Protein AF-A0A9D6J7F4-F1 (afdb_monomer_lite)

Secondary structure (DSSP, 8-state):
--------SSSPPPHHHHHHHHHHS---TTEEEEEEEEHHHHHHTS-TTTGGG---TTTTEEEEEEEEEEETTEEEEEEEEEESS---HHHHHHHHHHHHHHHHHHHHTT-EEEEEEEE-SSEEEEEEEEETHHHHHHHHHHHHHHHHHHHHHHHHHHHHHHHHHT--S-GGGSGGGSTTSS-EEE-TTT--EEESSS-PPPB------HHHHHHHHHHHHHHHHHHHGGG--TTS-HHHHHHHHHHHTTPPPPTT-PPEEE-STTT-EEETT-----S---

Foldseek 3Di:
DDDDDDDDPPDGDDPVVVVVVCVLVPDDPFWDDKDKDAQVVVLVPDPPVCSVVDDDPVPFFRMKIWTWGQDPNWIKIKIKTFGPFFDDPVNVVVVVVVVVVVQVVVVVLVWHKDWDWDDDGGMIIIMIITPCVVVSVVVCCVVCVVVVVVCVLVVQLVQLQVCQQAPADDQVCQLVSRPVGGAWDADLQQRFIDGPVHPDDTHHHDHPDLLRLQVSLQVSQLNVCVVCVVVDDPPDDVLNVSVVCCVVRVRDDRPVPWDWDDPDPRRRIATPVRHDDPPDDD

pLDDT: mean 79.93, std 11.81, range [27.23, 95.19]

Sequence (282 aa):
MGNRVFFGSQAPPKLEEVKRMENTFPWESNLVMGLLFDWKAMSSSIPSIFLPLISNPFGLFEKIHAKYRKKDGELVETTTLLSRQPIDQGFMKTLAEDLFVYKILLLRFGIDLELRIEASKECLRISTTYKGLSNVLHQIRKYLWIPLAFLKSKVHEKWCSLRRILFNGSFSELSKICPEGDGVIMDPVSGSLICSIHKDRGVFPFIASSIDRCFYSRKRIEGIMKILLPYKDEKKSENELIQRVVLDYNISPCPTGGILESEAPGGRVTCTFHDKHTSQQK

Radius of gyration: 27.03 Å; chains: 1; bounding box: 55×38×81 Å

Structure (mmCIF, N/CA/C/O backbone):
data_AF-A0A9D6J7F4-F1
#
_entry.id   AF-A0A9D6J7F4-F1
#
loop_
_atom_site.group_PDB
_atom_site.id
_atom_site.type_symbol
_atom_site.label_atom_id
_atom_site.label_alt_id
_atom_site.label_comp_id
_atom_site.label_asym_id
_atom_site.label_entity_id
_atom_site.label_seq_id
_atom_site.pdbx_PDB_ins_code
_atom_site.Cartn_x
_atom_site.Cartn_y
_atom_site.Cartn_z
_atom_site.occupancy
_atom_site.B_iso_or_equiv
_atom_site.auth_seq_id
_atom_site.auth_comp_id
_atom_site.auth_asym_id
_atom_site.auth_atom_id
_atom_site.pdbx_PDB_model_num
ATOM 1 N N . MET A 1 1 ? -19.274 -21.806 -0.277 1.00 46.84 1 MET A N 1
ATOM 2 C CA . MET A 1 1 ? -17.955 -21.264 0.124 1.00 46.84 1 MET A CA 1
ATOM 3 C C . MET A 1 1 ? -17.798 -19.909 -0.548 1.00 46.84 1 MET A C 1
ATOM 5 O O . MET A 1 1 ? -18.105 -19.819 -1.727 1.00 46.84 1 MET A O 1
ATOM 9 N N . GLY A 1 2 ? -17.453 -18.850 0.189 1.00 52.16 2 GLY A N 1
ATOM 10 C CA . GLY A 1 2 ? -17.273 -17.515 -0.401 1.00 52.16 2 GLY A CA 1
ATOM 11 C C . GLY A 1 2 ? -15.979 -17.420 -1.213 1.00 52.16 2 GLY A C 1
ATOM 12 O O . GLY A 1 2 ? -15.011 -18.113 -0.902 1.00 52.16 2 GLY A O 1
ATOM 13 N N . ASN A 1 3 ? -15.953 -16.555 -2.226 1.00 56.88 3 ASN A N 1
ATOM 14 C CA . ASN A 1 3 ? -14.744 -16.285 -3.004 1.00 56.88 3 ASN A CA 1
ATOM 15 C C . ASN A 1 3 ? -13.752 -15.496 -2.139 1.00 56.88 3 ASN A C 1
ATOM 17 O O . ASN A 1 3 ? -14.091 -14.426 -1.634 1.00 56.88 3 ASN A O 1
ATOM 21 N N . ARG A 1 4 ? -12.533 -16.015 -1.960 1.00 61.88 4 ARG A N 1
ATOM 22 C CA . ARG A 1 4 ? -11.422 -15.284 -1.337 1.00 61.88 4 ARG A CA 1
ATOM 23 C C . ARG A 1 4 ? -10.408 -14.928 -2.405 1.00 61.88 4 ARG A C 1
ATOM 25 O O . ARG A 1 4 ? -10.130 -15.743 -3.279 1.00 61.88 4 ARG A O 1
ATOM 32 N N . VAL A 1 5 ? -9.844 -13.733 -2.306 1.00 64.31 5 VAL A N 1
ATOM 33 C CA . VAL A 1 5 ? -8.763 -13.303 -3.188 1.00 64.31 5 VAL A CA 1
ATOM 34 C C . VAL A 1 5 ? -7.588 -12.886 -2.321 1.00 64.31 5 VAL A C 1
ATOM 36 O O . VAL A 1 5 ? -7.732 -12.034 -1.447 1.00 64.31 5 VAL A O 1
ATOM 39 N N . PHE A 1 6 ? -6.443 -13.527 -2.538 1.00 64.38 6 PHE A N 1
ATOM 40 C CA . PHE A 1 6 ? -5.197 -13.220 -1.848 1.00 64.38 6 PHE A CA 1
ATOM 41 C C . PHE A 1 6 ? -4.291 -12.451 -2.806 1.00 64.38 6 PHE A C 1
ATOM 43 O O . PHE A 1 6 ? -4.056 -12.898 -3.927 1.00 64.38 6 PHE A O 1
ATOM 50 N N . PHE A 1 7 ? -3.778 -11.307 -2.363 1.00 55.91 7 PHE A N 1
ATOM 51 C CA . PHE A 1 7 ? -2.890 -10.463 -3.155 1.00 55.91 7 PHE A CA 1
ATOM 52 C C . PHE A 1 7 ? -1.561 -10.293 -2.420 1.00 55.91 7 PHE A C 1
ATOM 54 O O . PHE A 1 7 ? -1.547 -9.920 -1.249 1.00 55.91 7 PHE A O 1
ATOM 61 N N . GLY A 1 8 ? -0.456 -10.575 -3.111 1.00 54.09 8 GLY A N 1
ATOM 62 C CA . GLY A 1 8 ? 0.894 -10.245 -2.660 1.00 54.09 8 GLY A CA 1
ATOM 63 C C . GLY A 1 8 ? 1.397 -8.982 -3.359 1.00 54.09 8 GLY A C 1
ATOM 64 O O . GLY A 1 8 ? 0.956 -8.655 -4.459 1.00 54.09 8 GLY A O 1
ATOM 65 N N . SER A 1 9 ? 2.316 -8.259 -2.721 1.00 48.59 9 SER A N 1
ATOM 66 C CA . SER A 1 9 ? 2.862 -6.998 -3.246 1.00 48.59 9 SER A CA 1
ATOM 67 C C . SER A 1 9 ? 3.819 -7.175 -4.431 1.00 48.59 9 SER A C 1
ATOM 69 O O . SER A 1 9 ? 4.031 -6.220 -5.172 1.00 48.59 9 SER A O 1
ATOM 71 N N . GLN A 1 10 ? 4.397 -8.369 -4.614 1.00 52.66 10 GLN A N 1
ATOM 72 C CA . GLN A 1 10 ? 5.395 -8.651 -5.660 1.00 52.66 10 GLN A CA 1
ATOM 73 C C . GLN A 1 10 ? 5.068 -9.883 -6.516 1.00 52.66 10 GLN A C 1
ATOM 75 O O . GLN A 1 10 ? 5.399 -9.912 -7.697 1.00 52.66 10 GLN A O 1
ATOM 80 N N . ALA A 1 11 ? 4.409 -10.892 -5.944 1.00 62.75 11 ALA A N 1
ATOM 81 C CA . ALA A 1 11 ? 3.986 -12.109 -6.632 1.00 62.75 11 ALA A CA 1
ATOM 82 C C . ALA A 1 11 ? 2.701 -12.654 -5.984 1.00 62.75 11 ALA A C 1
ATOM 84 O O . ALA A 1 11 ? 2.407 -12.300 -4.835 1.00 62.75 11 ALA A O 1
ATOM 85 N N . PRO A 1 12 ? 1.937 -13.521 -6.675 1.00 71.81 12 PRO A N 1
ATOM 86 C CA . PRO A 1 12 ? 0.888 -14.297 -6.027 1.00 71.81 12 PRO A CA 1
ATOM 87 C C . PRO A 1 12 ? 1.468 -15.051 -4.816 1.00 71.81 12 PRO A C 1
ATOM 89 O O . PRO A 1 12 ? 2.547 -15.639 -4.939 1.00 71.81 12 PRO A O 1
ATOM 92 N N . PRO A 1 13 ? 0.796 -15.035 -3.652 1.00 74.06 13 PRO A N 1
ATOM 93 C CA . PRO A 1 13 ? 1.316 -15.677 -2.451 1.00 74.06 13 PRO A CA 1
ATOM 94 C C . PRO A 1 13 ? 1.451 -17.190 -2.653 1.00 74.06 13 PRO A C 1
ATOM 96 O O . PRO A 1 13 ? 0.578 -17.839 -3.236 1.00 74.06 13 PRO A O 1
ATOM 99 N N . LYS A 1 14 ? 2.546 -17.764 -2.152 1.00 82.19 14 LYS A N 1
ATOM 100 C CA . LYS A 1 14 ? 2.804 -19.209 -2.198 1.00 82.19 14 LYS A CA 1
ATOM 101 C C . LYS A 1 14 ? 1.775 -19.955 -1.348 1.00 82.19 14 LYS A C 1
ATOM 103 O O . LYS A 1 14 ? 1.251 -19.425 -0.372 1.00 82.19 14 LYS A O 1
ATOM 108 N N . LEU A 1 15 ? 1.538 -21.233 -1.654 1.00 80.31 15 LEU A N 1
ATOM 109 C CA . LEU A 1 15 ? 0.540 -22.054 -0.951 1.00 80.31 15 LEU A CA 1
ATOM 110 C C . LEU A 1 15 ? 0.749 -22.089 0.577 1.00 80.31 15 LEU A C 1
ATOM 112 O O . LEU A 1 15 ? -0.212 -22.074 1.340 1.00 80.31 15 LEU A O 1
ATOM 116 N N . GLU A 1 16 ? 1.999 -22.114 1.039 1.00 79.44 16 GLU A N 1
ATOM 117 C CA . GLU A 1 16 ? 2.321 -22.083 2.471 1.00 79.44 16 GLU A CA 1
ATOM 118 C C . GLU A 1 16 ? 1.987 -20.739 3.128 1.00 79.44 16 GLU A C 1
ATOM 120 O O . GLU A 1 16 ? 1.530 -20.704 4.270 1.00 79.44 16 GLU A O 1
ATOM 125 N N . GLU A 1 17 ? 2.174 -19.636 2.404 1.00 72.94 17 GLU A N 1
ATOM 126 C CA . GLU A 1 17 ? 1.811 -18.292 2.858 1.00 72.94 17 GLU A CA 1
ATOM 127 C C . GLU A 1 17 ? 0.294 -18.160 2.928 1.00 72.94 17 GLU A C 1
ATOM 129 O O . GLU A 1 17 ? -0.224 -17.664 3.925 1.00 72.94 17 GLU A O 1
ATOM 134 N N . VAL A 1 18 ? -0.421 -18.695 1.931 1.00 78.06 18 VAL A N 1
ATOM 135 C CA . VAL A 1 18 ? -1.885 -18.794 1.955 1.00 78.06 18 VAL A CA 1
ATOM 136 C C . VAL A 1 18 ? -2.341 -19.576 3.184 1.00 78.06 18 VAL A C 1
ATOM 138 O O . VAL A 1 18 ? -3.118 -19.040 3.962 1.00 78.06 18 VAL A O 1
ATOM 141 N N . LYS A 1 19 ? -1.787 -20.765 3.454 1.00 78.75 19 LYS A N 1
ATOM 142 C CA . LYS A 1 19 ? -2.126 -21.548 4.658 1.00 78.75 19 LYS A CA 1
ATOM 143 C C . LYS A 1 19 ? -1.851 -20.787 5.961 1.00 78.75 19 LYS A C 1
ATOM 145 O O . LYS A 1 19 ? -2.668 -20.814 6.878 1.00 78.75 19 LYS A O 1
ATOM 150 N N . ARG A 1 20 ? -0.721 -20.075 6.066 1.00 73.56 20 ARG A N 1
ATOM 151 C CA . ARG A 1 20 ? -0.418 -19.236 7.242 1.00 73.56 20 ARG A CA 1
ATOM 152 C C . ARG A 1 20 ? -1.397 -18.072 7.380 1.00 73.56 20 ARG A C 1
ATOM 154 O O . ARG A 1 20 ? -1.839 -17.789 8.494 1.00 73.56 20 ARG A O 1
ATOM 161 N N . MET A 1 21 ? -1.762 -17.422 6.276 1.00 69.50 21 MET A N 1
ATOM 162 C CA . MET A 1 21 ? -2.761 -16.352 6.266 1.00 69.50 21 MET A CA 1
ATOM 163 C C . MET A 1 21 ? -4.140 -16.879 6.640 1.00 69.50 21 MET A C 1
ATOM 165 O O . MET A 1 21 ? -4.820 -16.232 7.421 1.00 69.50 21 MET A O 1
ATOM 169 N N . GLU A 1 22 ? -4.532 -18.055 6.157 1.00 75.50 22 GLU A N 1
ATOM 170 C CA . GLU A 1 22 ? -5.796 -18.699 6.520 1.00 75.50 22 GLU A CA 1
ATOM 171 C C . GLU A 1 22 ? -5.842 -19.089 7.997 1.00 75.50 22 GLU A C 1
ATOM 173 O O . GLU A 1 22 ? -6.879 -18.939 8.633 1.00 75.50 22 GLU A O 1
ATOM 178 N N . ASN A 1 23 ? -4.720 -19.513 8.579 1.00 74.69 23 ASN A N 1
ATOM 179 C CA . ASN A 1 23 ? -4.640 -19.766 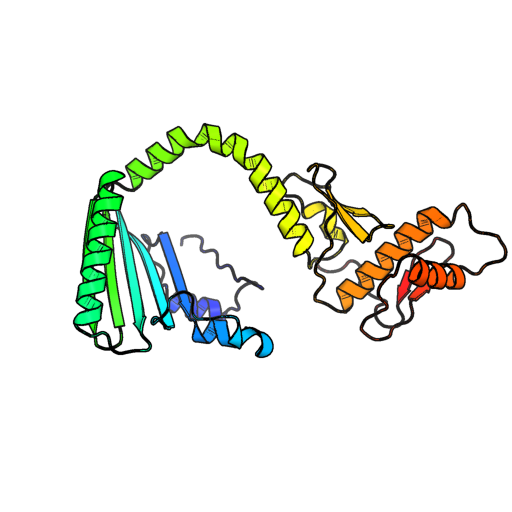10.019 1.00 74.69 23 ASN A CA 1
ATOM 180 C C . ASN A 1 23 ? -4.667 -18.465 10.843 1.00 74.69 23 ASN A C 1
ATOM 182 O O . ASN A 1 23 ? -5.207 -18.436 11.947 1.00 74.69 23 ASN A O 1
ATOM 186 N N . THR A 1 24 ? -4.096 -17.376 10.320 1.00 68.31 24 THR A N 1
ATOM 187 C CA . THR A 1 24 ? -4.049 -16.066 11.004 1.00 68.31 24 THR A CA 1
ATOM 188 C C . THR A 1 24 ? -5.396 -15.329 10.908 1.00 68.31 24 THR A C 1
ATOM 190 O O . THR A 1 24 ? -5.908 -14.765 11.887 1.00 68.31 24 THR A O 1
ATOM 193 N N . PHE A 1 25 ? -6.017 -15.401 9.733 1.00 69.50 25 PHE A N 1
ATOM 194 C CA . PHE A 1 25 ? -7.333 -14.885 9.376 1.00 69.50 25 PHE A CA 1
ATOM 195 C C . PHE A 1 25 ? -8.233 -16.052 8.961 1.00 69.50 25 PHE A C 1
ATOM 197 O O . PHE A 1 25 ? -8.516 -16.219 7.769 1.00 69.50 25 PHE A O 1
ATOM 204 N N . PRO A 1 26 ? -8.691 -16.865 9.932 1.00 70.62 26 PRO A N 1
ATOM 205 C CA . PRO A 1 26 ? -9.661 -17.900 9.637 1.00 70.62 26 PRO A CA 1
ATOM 206 C C . PRO A 1 26 ? -10.892 -17.252 9.023 1.00 70.62 26 PRO A C 1
ATOM 208 O O . PRO A 1 26 ? -11.273 -16.125 9.355 1.00 70.62 26 PRO A O 1
ATOM 211 N N . TRP A 1 27 ? -11.491 -17.961 8.078 1.00 67.44 27 TRP A N 1
ATOM 212 C CA . TRP A 1 27 ? -12.682 -17.451 7.435 1.00 67.44 27 TRP A CA 1
ATOM 213 C C . TRP A 1 27 ? -13.845 -17.418 8.391 1.00 67.44 27 TRP A C 1
ATOM 215 O O . TRP A 1 27 ? -14.164 -18.399 9.059 1.00 67.44 27 TRP A O 1
ATOM 225 N N . GLU A 1 28 ? -14.502 -16.273 8.377 1.00 74.50 28 GLU A N 1
ATOM 226 C CA . GLU A 1 28 ? -15.719 -16.021 9.110 1.00 74.50 28 GLU A CA 1
ATOM 227 C C . GLU A 1 28 ? -16.668 -15.328 8.136 1.00 74.50 28 GLU A C 1
ATOM 229 O O . GLU A 1 28 ? -16.264 -14.439 7.381 1.00 74.50 28 GLU A O 1
ATOM 234 N N . SER A 1 29 ? -17.931 -15.749 8.113 1.00 76.69 29 SER A N 1
ATOM 235 C CA . SER A 1 29 ? -18.933 -15.240 7.165 1.00 76.69 29 SER A CA 1
ATOM 236 C C . SER A 1 29 ? -19.176 -13.734 7.294 1.00 76.69 29 SER A C 1
ATOM 238 O O . SER A 1 29 ? -19.652 -13.098 6.357 1.00 76.69 29 SER A O 1
ATOM 240 N N . ASN A 1 30 ? -18.833 -13.163 8.444 1.00 83.38 30 ASN A N 1
ATOM 241 C CA . ASN A 1 30 ? -18.957 -11.753 8.763 1.00 83.38 30 ASN A CA 1
ATOM 242 C C . ASN A 1 30 ? -17.635 -10.970 8.664 1.00 83.38 30 ASN A C 1
ATOM 244 O O . ASN A 1 30 ? -17.624 -9.779 8.980 1.00 83.38 30 ASN A O 1
ATOM 248 N N . LEU A 1 31 ? -16.531 -11.603 8.254 1.00 82.69 31 LEU A N 1
ATOM 249 C CA . LEU A 1 31 ? -15.249 -10.930 8.056 1.00 82.69 31 LEU A CA 1
ATOM 250 C C . LEU A 1 31 ? -15.316 -10.034 6.815 1.00 82.69 31 LEU A C 1
ATOM 252 O O . LEU A 1 31 ? -15.609 -10.494 5.715 1.00 82.69 31 LEU A O 1
ATOM 256 N N . VAL A 1 32 ? -15.017 -8.752 7.002 1.00 83.88 32 VAL A N 1
ATOM 257 C CA . VAL A 1 32 ? -14.931 -7.759 5.925 1.00 83.88 32 VAL A CA 1
ATOM 258 C C . VAL A 1 32 ? -13.496 -7.670 5.418 1.00 83.88 32 VAL A C 1
ATOM 260 O O . VAL A 1 32 ? -13.254 -7.738 4.217 1.00 83.88 32 VAL A O 1
ATOM 263 N N . MET A 1 33 ? -12.539 -7.517 6.336 1.00 83.25 33 MET A N 1
ATOM 264 C CA . MET A 1 33 ? -11.125 -7.336 6.012 1.00 83.25 33 MET A CA 1
ATOM 265 C C . MET A 1 33 ? -10.244 -7.771 7.182 1.00 83.25 33 MET A C 1
ATOM 267 O O . MET A 1 33 ? -10.613 -7.618 8.346 1.00 83.25 33 MET A O 1
ATOM 271 N N . GLY A 1 34 ? -9.060 -8.285 6.866 1.00 81.19 34 GLY A N 1
ATOM 272 C CA . GLY A 1 34 ? -7.981 -8.505 7.819 1.00 81.19 34 GLY A CA 1
ATOM 273 C C . GLY A 1 34 ? -6.727 -7.782 7.349 1.00 81.19 34 GLY A C 1
ATOM 274 O O . GLY A 1 34 ? -6.405 -7.829 6.163 1.00 81.19 34 GLY A O 1
ATOM 275 N N . LEU A 1 35 ? -6.036 -7.113 8.265 1.00 83.00 35 LEU A N 1
ATOM 276 C CA . LEU A 1 35 ? -4.754 -6.465 8.016 1.00 83.00 35 LEU A CA 1
ATOM 277 C C . LEU A 1 35 ? -3.717 -7.053 8.965 1.00 83.00 35 LEU A C 1
ATOM 279 O O . LEU A 1 35 ? -3.931 -7.112 10.178 1.00 83.00 35 LEU A O 1
ATOM 283 N N . LEU A 1 36 ? -2.597 -7.493 8.400 1.00 84.81 36 LEU A N 1
ATOM 284 C CA . LEU A 1 36 ? -1.422 -7.916 9.145 1.00 84.81 36 LEU A CA 1
ATOM 285 C C . LEU A 1 36 ? -0.247 -7.062 8.704 1.00 84.81 36 LEU A C 1
ATOM 287 O O . LEU A 1 36 ? 0.061 -6.974 7.517 1.00 84.81 36 LEU A O 1
ATOM 291 N N . PHE A 1 37 ? 0.430 -6.490 9.681 1.00 85.12 37 PHE A N 1
ATOM 292 C CA . PHE A 1 37 ? 1.699 -5.825 9.498 1.00 85.12 37 PHE A CA 1
ATOM 293 C C . PHE A 1 37 ? 2.706 -6.414 10.481 1.00 85.12 37 PHE A C 1
ATOM 295 O O . PHE A 1 37 ? 2.412 -6.567 11.666 1.00 85.12 37 PHE A O 1
ATOM 302 N N . ASP A 1 38 ? 3.888 -6.750 9.977 1.00 87.31 38 ASP A N 1
ATOM 303 C CA . ASP A 1 38 ? 5.016 -7.248 10.759 1.00 87.31 38 ASP A CA 1
ATOM 304 C C . ASP A 1 38 ? 6.262 -6.476 10.320 1.00 87.31 38 ASP A C 1
ATOM 306 O O . ASP A 1 38 ? 6.823 -6.727 9.249 1.00 87.31 38 ASP A O 1
ATOM 310 N N . TRP A 1 39 ? 6.670 -5.500 11.135 1.00 87.31 39 TRP A N 1
ATOM 311 C CA . TRP A 1 39 ? 7.793 -4.627 10.809 1.00 87.31 39 TRP A CA 1
ATOM 312 C C . TRP A 1 39 ? 9.100 -5.401 10.688 1.00 87.31 39 TRP A C 1
ATOM 314 O O . TRP A 1 39 ? 9.922 -5.072 9.843 1.00 87.31 39 TRP A O 1
ATOM 324 N N . LYS A 1 40 ? 9.297 -6.443 11.502 1.00 85.12 40 LYS A N 1
ATOM 325 C CA . LYS A 1 40 ? 10.519 -7.251 11.470 1.00 85.12 40 LYS A CA 1
ATOM 326 C C . LYS A 1 40 ? 10.614 -8.059 10.180 1.00 85.12 40 LYS A C 1
ATOM 328 O O . LYS A 1 40 ? 11.687 -8.145 9.587 1.00 85.12 40 LYS A O 1
ATOM 333 N N . ALA A 1 41 ? 9.496 -8.623 9.726 1.00 82.19 41 ALA A N 1
ATOM 334 C CA . ALA A 1 41 ? 9.443 -9.284 8.427 1.00 82.19 41 ALA A CA 1
ATOM 335 C C . ALA A 1 41 ? 9.665 -8.276 7.287 1.00 82.19 41 ALA A C 1
ATOM 337 O O . ALA A 1 41 ? 10.481 -8.517 6.399 1.00 82.19 41 ALA A O 1
ATOM 338 N N . MET A 1 42 ? 9.006 -7.115 7.341 1.00 81.50 42 MET A N 1
ATOM 339 C CA . MET A 1 42 ? 9.144 -6.078 6.318 1.00 81.50 42 MET A CA 1
ATOM 340 C C . MET A 1 42 ? 10.576 -5.541 6.235 1.00 81.50 42 MET A C 1
ATOM 342 O O . MET A 1 42 ? 11.145 -5.493 5.147 1.00 81.50 42 MET A O 1
ATOM 346 N N . SER A 1 43 ? 11.189 -5.190 7.364 1.00 83.25 43 SER A N 1
ATOM 347 C CA . SER A 1 43 ? 12.545 -4.643 7.392 1.00 83.25 43 SER A CA 1
ATOM 348 C C . SER A 1 43 ? 13.584 -5.638 6.875 1.00 83.25 43 SER A C 1
ATOM 350 O O . SER A 1 43 ? 14.538 -5.224 6.230 1.00 83.25 43 SER A O 1
ATOM 352 N N . SER A 1 44 ? 13.370 -6.947 7.045 1.00 82.69 44 SER A N 1
ATOM 353 C CA . SER A 1 44 ? 14.264 -7.972 6.483 1.00 82.69 44 SER A CA 1
ATOM 354 C C . SER A 1 44 ? 14.288 -8.013 4.947 1.00 82.69 44 SER A C 1
ATOM 356 O O . SER A 1 44 ? 15.242 -8.518 4.363 1.00 82.69 44 SER A O 1
ATOM 358 N N . SER A 1 45 ? 13.260 -7.463 4.290 1.00 77.81 45 SER A N 1
ATOM 359 C CA . SER A 1 45 ? 13.189 -7.350 2.826 1.00 77.81 45 SER A CA 1
ATOM 360 C C . SER A 1 45 ? 13.805 -6.057 2.278 1.00 77.81 45 SER A C 1
ATOM 362 O O . SER A 1 45 ? 14.000 -5.925 1.070 1.00 77.81 45 SER A O 1
ATOM 364 N N . ILE A 1 46 ? 14.112 -5.095 3.154 1.00 79.19 46 ILE A N 1
ATOM 365 C CA . ILE A 1 46 ? 14.712 -3.816 2.778 1.00 79.19 46 ILE A CA 1
ATOM 366 C C . ILE A 1 46 ? 16.232 -4.012 2.663 1.00 79.19 46 ILE A C 1
ATOM 368 O O . ILE A 1 46 ? 16.846 -4.507 3.610 1.00 79.19 46 ILE A O 1
ATOM 372 N N . PRO A 1 47 ? 16.878 -3.599 1.554 1.00 82.50 47 PRO A N 1
ATOM 373 C CA . PRO A 1 47 ? 18.332 -3.661 1.448 1.00 82.50 47 PRO A CA 1
ATOM 374 C C . PRO A 1 47 ? 19.009 -2.889 2.586 1.00 82.50 47 PRO A C 1
ATOM 376 O O . PRO A 1 47 ? 18.628 -1.754 2.881 1.00 82.50 47 PRO A O 1
ATOM 379 N N . SER A 1 48 ? 20.052 -3.468 3.187 1.00 85.12 48 SER A N 1
ATOM 380 C CA . SER A 1 48 ? 20.680 -2.942 4.409 1.00 85.12 48 SER A CA 1
ATOM 381 C C . SER A 1 48 ? 21.158 -1.491 4.310 1.00 85.12 48 SER A C 1
ATOM 383 O O . SER A 1 48 ? 21.192 -0.796 5.318 1.00 85.12 48 SER A O 1
ATOM 385 N N . ILE A 1 49 ? 21.482 -1.011 3.104 1.00 87.81 49 ILE A N 1
ATOM 386 C CA . ILE A 1 49 ? 21.892 0.380 2.864 1.00 87.81 49 ILE A CA 1
ATOM 387 C C . ILE A 1 49 ? 20.760 1.393 3.106 1.00 87.81 49 ILE A C 1
ATOM 389 O O . ILE A 1 49 ? 21.030 2.537 3.460 1.00 87.81 49 ILE A O 1
ATOM 393 N N . PHE A 1 50 ? 19.497 0.979 2.953 1.00 83.81 50 PHE A N 1
ATOM 394 C CA . PHE A 1 50 ? 18.324 1.830 3.171 1.00 83.81 50 PHE A CA 1
ATOM 395 C C . PHE A 1 50 ? 17.765 1.730 4.590 1.00 83.81 50 PHE A C 1
ATOM 397 O O . PHE A 1 50 ? 17.046 2.631 5.012 1.00 83.81 50 PHE A O 1
ATOM 404 N N . LEU A 1 51 ? 18.098 0.679 5.348 1.00 79.69 51 LEU A N 1
ATOM 405 C CA . LEU A 1 51 ? 17.593 0.486 6.712 1.00 79.69 51 LEU A CA 1
ATOM 406 C C . LEU A 1 51 ? 17.822 1.689 7.649 1.00 79.69 51 LEU A C 1
ATOM 408 O O . LEU A 1 51 ? 16.894 2.020 8.383 1.00 79.69 51 LEU A O 1
ATOM 412 N N . PRO A 1 52 ? 18.970 2.399 7.621 1.00 85.19 52 PRO A N 1
ATOM 413 C CA . PRO A 1 52 ? 19.163 3.585 8.460 1.00 85.19 52 PRO A CA 1
ATOM 414 C C . PRO A 1 52 ? 18.215 4.747 8.132 1.00 85.19 52 PRO A C 1
ATOM 416 O O . PRO A 1 52 ? 17.984 5.605 8.977 1.00 85.19 52 PRO A O 1
ATOM 419 N N . LEU A 1 53 ? 17.676 4.788 6.909 1.00 86.12 53 LEU A N 1
ATOM 420 C CA . LEU A 1 53 ? 16.785 5.848 6.433 1.00 86.12 53 LEU A CA 1
ATOM 421 C C . LEU A 1 53 ? 15.303 5.523 6.661 1.00 86.12 53 LEU A C 1
ATOM 423 O O . LEU A 1 53 ? 14.455 6.386 6.441 1.00 86.12 53 LEU A O 1
ATOM 427 N N . ILE A 1 54 ? 14.977 4.293 7.071 1.00 82.81 54 ILE A N 1
ATOM 428 C CA . ILE A 1 54 ? 13.597 3.820 7.186 1.00 82.81 54 ILE A CA 1
ATOM 429 C C . ILE A 1 54 ? 13.350 3.317 8.611 1.00 82.81 54 ILE A C 1
ATOM 431 O O . ILE A 1 54 ? 13.786 2.236 9.005 1.00 82.81 54 ILE A O 1
ATOM 435 N N . SER A 1 55 ? 12.613 4.108 9.389 1.00 83.25 55 SER A N 1
ATOM 436 C CA . SER A 1 55 ? 12.171 3.755 10.739 1.00 83.25 55 SER A CA 1
ATOM 437 C C . SER A 1 55 ? 10.810 3.050 10.728 1.00 83.25 55 SER A C 1
ATOM 439 O O . SER A 1 55 ? 10.082 3.077 9.736 1.00 83.25 55 SER A O 1
ATOM 441 N N . ASN A 1 56 ? 10.463 2.401 11.845 1.00 84.06 56 ASN A N 1
ATOM 442 C CA . ASN A 1 56 ? 9.153 1.771 12.000 1.00 84.06 56 ASN A CA 1
ATOM 443 C C . ASN A 1 56 ? 8.045 2.839 11.939 1.00 84.06 56 ASN A C 1
ATOM 445 O O . ASN A 1 56 ? 7.996 3.680 12.843 1.00 84.06 56 ASN A O 1
ATOM 449 N N . PRO A 1 57 ? 7.124 2.793 10.957 1.00 83.50 57 PRO A N 1
ATOM 450 C CA . PRO A 1 57 ? 6.066 3.794 10.838 1.00 83.50 57 PRO A CA 1
ATOM 451 C C . PRO A 1 57 ? 5.073 3.769 12.009 1.00 83.50 57 PRO A C 1
ATOM 453 O O . PRO A 1 57 ? 4.379 4.753 12.237 1.00 83.50 57 PRO A O 1
ATOM 456 N N . PHE A 1 58 ? 5.023 2.674 12.774 1.00 83.81 58 PHE A N 1
ATOM 457 C CA . PHE A 1 58 ? 4.138 2.520 13.933 1.00 83.81 58 PHE A CA 1
ATOM 458 C C . PHE A 1 58 ? 4.876 2.629 15.274 1.00 83.81 58 PHE A C 1
ATOM 460 O O . PHE A 1 58 ? 4.384 2.169 16.307 1.00 83.81 58 PHE A O 1
ATOM 467 N N . GLY A 1 59 ? 6.072 3.228 15.264 1.00 84.12 59 GLY A N 1
ATOM 468 C CA . GLY A 1 59 ? 6.842 3.531 16.466 1.00 84.12 59 GLY A CA 1
ATOM 469 C C . GLY A 1 59 ? 7.171 2.283 17.286 1.00 84.12 59 GLY A C 1
ATOM 470 O O . GLY A 1 59 ? 7.975 1.444 16.868 1.00 84.12 59 GLY A O 1
ATOM 471 N N . LEU A 1 60 ? 6.556 2.174 18.466 1.00 85.50 60 LEU A N 1
ATOM 472 C CA . LEU A 1 60 ? 6.795 1.099 19.435 1.00 85.50 60 LEU A CA 1
ATOM 473 C C . LEU A 1 60 ? 6.184 -0.258 19.050 1.00 85.50 60 LEU A C 1
ATOM 475 O O . LEU A 1 60 ? 6.615 -1.280 19.583 1.00 85.50 60 LEU A O 1
ATOM 479 N N . PHE A 1 61 ? 5.225 -0.304 18.122 1.00 89.12 61 PHE A N 1
ATOM 480 C CA . PHE A 1 61 ? 4.540 -1.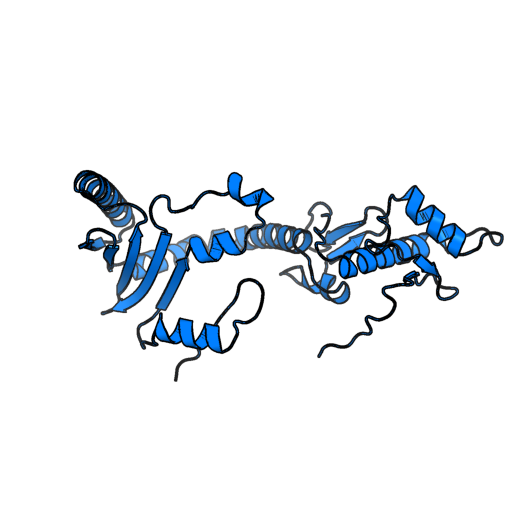545 17.758 1.00 89.12 61 PHE A CA 1
ATOM 481 C C . PHE A 1 61 ? 5.257 -2.284 16.629 1.00 89.12 61 PHE A C 1
ATOM 483 O O . PHE A 1 61 ? 5.383 -1.775 15.518 1.00 89.12 61 PHE A O 1
ATOM 490 N N . GLU A 1 62 ? 5.716 -3.506 16.895 1.00 90.12 62 GLU A N 1
ATOM 491 C CA . GLU A 1 62 ? 6.381 -4.346 15.894 1.00 90.12 62 GLU A CA 1
ATOM 492 C C . GLU A 1 62 ? 5.387 -5.059 14.986 1.00 90.12 62 GLU A C 1
ATOM 494 O O . GLU A 1 62 ? 5.652 -5.228 13.795 1.00 90.12 62 GLU A O 1
ATOM 499 N N . LYS A 1 63 ? 4.252 -5.489 15.545 1.00 90.25 63 LYS A N 1
ATOM 500 C CA . LYS A 1 63 ? 3.228 -6.203 14.787 1.00 90.25 63 LYS A CA 1
ATOM 501 C C . LYS A 1 63 ? 1.859 -5.631 15.061 1.00 90.25 63 LYS A C 1
ATOM 503 O O . LYS A 1 63 ? 1.504 -5.365 16.207 1.00 90.25 63 LYS A O 1
ATOM 508 N N . ILE A 1 64 ? 1.088 -5.495 13.995 1.00 90.50 64 ILE A N 1
ATOM 509 C CA . ILE A 1 64 ? -0.282 -5.010 14.033 1.00 90.50 64 ILE A CA 1
ATOM 510 C C . ILE A 1 64 ? -1.146 -6.037 13.334 1.00 90.50 64 ILE A C 1
ATOM 512 O O . ILE A 1 64 ? -0.886 -6.429 12.198 1.00 90.50 64 ILE A O 1
ATOM 516 N N . HIS A 1 65 ? -2.184 -6.467 14.029 1.00 90.25 65 HIS A N 1
ATOM 517 C CA . HIS A 1 65 ? -3.170 -7.384 13.510 1.00 90.25 65 HIS A CA 1
ATOM 518 C C . HIS A 1 65 ? -4.553 -6.783 13.719 1.00 90.25 65 HIS A C 1
ATOM 520 O O . HIS A 1 65 ? -5.058 -6.788 14.838 1.00 90.25 65 HIS A O 1
ATOM 526 N N . ALA A 1 66 ? -5.159 -6.280 12.649 1.00 91.00 66 ALA A N 1
ATOM 527 C CA . ALA A 1 66 ? -6.496 -5.703 12.675 1.00 91.00 66 ALA A CA 1
ATOM 528 C C . ALA A 1 66 ? -7.483 -6.606 11.936 1.00 91.00 66 ALA A C 1
ATOM 530 O O . ALA A 1 66 ? -7.213 -7.089 10.834 1.00 91.00 66 ALA A O 1
ATOM 531 N N . LYS A 1 67 ? -8.644 -6.838 12.544 1.00 90.75 67 LYS A N 1
ATOM 532 C CA . LYS A 1 67 ? -9.754 -7.594 11.959 1.00 90.75 67 LYS A CA 1
ATOM 533 C C . LYS A 1 67 ? -10.999 -6.730 11.946 1.00 90.75 67 LYS A C 1
ATOM 535 O O . LYS A 1 67 ? -11.425 -6.264 12.993 1.00 90.75 67 LYS A O 1
ATOM 540 N N . TYR A 1 68 ? -11.607 -6.594 10.777 1.00 90.50 68 TYR A N 1
ATOM 541 C CA . TYR A 1 68 ? -12.839 -5.852 10.558 1.00 90.50 68 TYR A CA 1
ATOM 542 C C . TYR A 1 68 ? -13.966 -6.826 10.262 1.00 90.50 68 TYR A C 1
ATOM 544 O O . TYR A 1 68 ? -13.892 -7.602 9.307 1.00 90.50 68 TYR A O 1
ATOM 552 N N . ARG A 1 69 ? -15.018 -6.791 11.072 1.00 92.31 69 ARG A N 1
ATOM 553 C CA . ARG A 1 69 ? -16.174 -7.679 10.960 1.00 92.31 69 ARG A CA 1
ATOM 554 C C . ARG A 1 69 ? -17.459 -6.878 10.956 1.00 92.31 69 ARG A C 1
ATOM 556 O O . ARG A 1 69 ? -17.545 -5.830 11.585 1.00 92.31 69 ARG A O 1
ATOM 563 N N . LYS A 1 70 ? -18.479 -7.399 10.284 1.00 90.69 70 LYS A N 1
ATOM 564 C CA . LYS A 1 70 ? -19.834 -6.865 10.380 1.00 90.69 70 LYS A CA 1
ATOM 565 C C . LYS A 1 70 ? -20.579 -7.586 11.502 1.00 90.69 70 LYS A C 1
ATOM 567 O O . LYS A 1 70 ? -20.718 -8.805 11.461 1.00 90.69 70 LYS A O 1
ATOM 572 N N . LYS A 1 71 ? -21.066 -6.863 12.504 1.00 89.62 71 LYS A N 1
ATOM 573 C CA . LYS A 1 71 ? -21.855 -7.440 13.599 1.00 89.62 71 LYS A CA 1
ATOM 574 C C . LYS A 1 71 ? -23.071 -6.562 13.849 1.00 89.62 71 LYS A C 1
ATOM 576 O O . LYS A 1 71 ? -22.921 -5.358 14.001 1.00 89.62 71 LYS A O 1
ATOM 581 N N . ASP A 1 72 ? -24.258 -7.164 13.827 1.00 86.88 72 ASP A N 1
ATOM 582 C CA . ASP A 1 72 ? -25.531 -6.478 14.090 1.00 86.88 72 ASP A CA 1
ATOM 583 C C . ASP A 1 72 ? -25.742 -5.216 13.224 1.00 86.88 72 ASP A C 1
ATOM 585 O O . ASP A 1 72 ? -26.296 -4.216 13.660 1.00 86.88 72 ASP A O 1
ATOM 589 N N . GLY A 1 73 ? -25.272 -5.256 11.971 1.00 84.12 73 GLY A N 1
ATOM 590 C CA . GLY A 1 73 ? -25.359 -4.134 11.028 1.00 84.12 73 GLY A CA 1
ATOM 591 C C . GLY A 1 73 ? -24.198 -3.136 11.093 1.00 84.12 73 GLY A C 1
ATOM 592 O O . GLY A 1 73 ? -24.004 -2.402 10.123 1.00 84.12 73 GLY A O 1
ATOM 593 N N . GLU A 1 74 ? -23.381 -3.180 12.144 1.00 90.56 74 GLU A N 1
ATOM 594 C CA . GLU A 1 74 ? -22.278 -2.249 12.391 1.00 90.56 74 GLU A CA 1
ATOM 595 C C . GLU A 1 74 ? -20.909 -2.844 12.048 1.00 90.56 74 GLU A C 1
ATOM 597 O O . GLU A 1 74 ? -20.741 -4.063 11.925 1.00 90.56 74 GLU A O 1
ATOM 602 N N . LEU A 1 75 ? -19.914 -1.968 11.878 1.00 93.00 75 LEU A N 1
ATOM 603 C CA . LEU A 1 75 ? -18.523 -2.373 11.695 1.00 93.00 75 LEU A CA 1
ATOM 604 C C . LEU A 1 75 ? -17.849 -2.505 13.063 1.00 93.00 75 LEU A C 1
ATOM 606 O O . LEU A 1 75 ? -17.841 -1.565 13.854 1.00 93.00 75 LEU A O 1
ATOM 610 N N . VAL A 1 76 ? -17.252 -3.664 13.316 1.00 93.81 76 VAL A N 1
ATOM 611 C CA . VAL A 1 76 ? -16.454 -3.947 14.507 1.00 93.81 76 VAL A CA 1
ATOM 612 C C . VAL A 1 76 ? -15.016 -4.200 14.082 1.00 93.81 76 VAL A C 1
ATOM 614 O O . VAL A 1 76 ? -14.749 -5.103 13.290 1.00 93.81 76 VAL A O 1
ATOM 617 N N . GLU A 1 77 ? -14.091 -3.420 14.619 1.00 93.88 77 GLU A N 1
ATOM 618 C CA . GLU A 1 77 ? -12.654 -3.630 14.510 1.00 93.88 77 GLU A CA 1
ATOM 619 C C . GLU A 1 77 ? -12.133 -4.308 15.779 1.00 93.88 77 GLU A C 1
ATOM 621 O O . GLU A 1 77 ? -12.508 -3.968 16.899 1.00 93.88 77 GLU A O 1
ATOM 626 N N . THR A 1 78 ? -11.248 -5.281 15.617 1.00 93.69 78 THR A N 1
ATOM 627 C CA . THR A 1 78 ? -10.423 -5.809 16.700 1.00 93.69 78 THR A CA 1
ATOM 628 C C . THR A 1 78 ? -8.976 -5.731 16.267 1.00 93.69 78 THR A C 1
ATOM 630 O O . THR A 1 78 ? -8.550 -6.474 15.380 1.00 93.69 78 THR A O 1
ATOM 633 N N . THR A 1 79 ? -8.228 -4.850 16.914 1.00 92.56 79 THR A N 1
ATOM 634 C CA . THR A 1 79 ? -6.828 -4.583 16.616 1.00 92.56 79 THR A CA 1
ATOM 635 C C . THR A 1 79 ? -5.963 -5.054 17.766 1.00 92.56 79 THR A C 1
ATOM 637 O O . THR A 1 79 ? -6.161 -4.679 18.914 1.00 92.56 79 THR A O 1
ATOM 640 N N . THR A 1 80 ? -5.026 -5.940 17.462 1.00 92.50 80 THR A N 1
ATOM 641 C CA . THR A 1 80 ? -4.028 -6.469 18.388 1.00 92.50 80 THR A CA 1
ATOM 642 C C . THR A 1 80 ? -2.668 -5.925 17.976 1.00 92.50 80 THR A C 1
ATOM 644 O O . THR A 1 80 ? -2.236 -6.114 16.839 1.00 92.50 80 THR A O 1
ATOM 647 N N . LEU A 1 81 ? -2.010 -5.242 18.900 1.00 91.94 81 LEU A N 1
ATOM 648 C CA . LEU A 1 81 ? -0.748 -4.546 18.716 1.00 91.94 81 LEU A CA 1
ATOM 649 C C . LEU A 1 81 ? 0.290 -5.196 19.627 1.00 91.94 81 LEU A C 1
ATOM 651 O O . LEU A 1 81 ? 0.103 -5.245 20.842 1.00 91.94 81 LEU A O 1
ATOM 655 N N . LEU A 1 82 ? 1.376 -5.697 19.046 1.00 91.81 82 LEU A N 1
ATOM 656 C CA . LEU A 1 82 ? 2.511 -6.233 19.793 1.00 91.81 82 LEU A CA 1
ATOM 657 C C . LEU A 1 82 ? 3.596 -5.168 19.886 1.00 91.81 82 LEU A C 1
ATOM 659 O O . LEU A 1 82 ? 4.079 -4.675 18.864 1.00 91.81 82 LEU A O 1
ATOM 663 N N . SER A 1 83 ? 3.956 -4.810 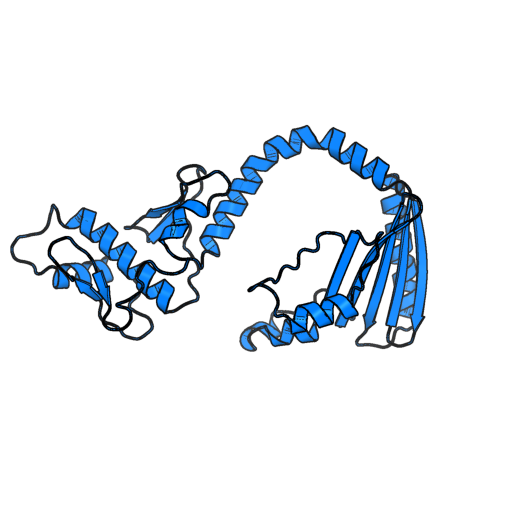21.114 1.00 88.44 83 SER A N 1
ATOM 664 C CA . SER A 1 83 ? 4.915 -3.754 21.422 1.00 88.44 83 SER A CA 1
ATOM 665 C C . SER A 1 83 ? 6.330 -4.307 21.594 1.00 88.44 83 SER A C 1
ATOM 667 O O . SER A 1 83 ? 6.522 -5.411 22.095 1.00 88.44 83 SER A O 1
ATOM 669 N N . ARG A 1 84 ? 7.336 -3.514 21.210 1.00 84.06 84 ARG A N 1
ATOM 670 C CA . ARG A 1 84 ? 8.762 -3.768 21.496 1.00 84.06 84 ARG A CA 1
ATOM 671 C C . ARG A 1 84 ? 9.169 -3.384 22.911 1.00 84.06 84 ARG A C 1
ATOM 673 O O . ARG A 1 84 ? 10.236 -3.776 23.371 1.00 84.06 84 ARG A O 1
ATOM 680 N N . GLN A 1 85 ? 8.363 -2.545 23.549 1.00 83.06 85 GLN A N 1
ATOM 681 C CA . GLN A 1 85 ? 8.615 -1.992 24.872 1.00 83.06 85 GLN A CA 1
ATOM 682 C C . GLN A 1 85 ? 7.428 -2.291 25.795 1.00 83.06 85 GLN A C 1
ATOM 684 O O . GLN A 1 85 ? 6.300 -2.410 25.305 1.00 83.06 85 GLN A O 1
ATOM 689 N N . PRO A 1 86 ? 7.650 -2.401 27.115 1.00 83.62 86 PRO A N 1
ATOM 690 C CA . PRO A 1 86 ? 6.567 -2.613 28.061 1.00 83.62 86 PRO A CA 1
ATOM 691 C C . PRO A 1 86 ? 5.504 -1.518 27.963 1.00 83.62 86 PRO A C 1
ATOM 693 O O . PRO A 1 86 ? 5.824 -0.332 27.916 1.00 83.62 86 PRO A O 1
ATOM 696 N N . ILE A 1 87 ? 4.238 -1.923 27.959 1.00 84.81 87 ILE A N 1
ATOM 697 C CA . ILE A 1 87 ? 3.098 -1.011 28.038 1.00 84.81 87 ILE A CA 1
ATOM 698 C C . ILE A 1 87 ? 2.949 -0.585 29.503 1.00 84.81 87 ILE A C 1
ATOM 700 O O . ILE A 1 87 ? 2.520 -1.376 30.345 1.00 84.81 87 ILE A O 1
ATOM 704 N N . ASP A 1 88 ? 3.338 0.650 29.815 1.00 87.31 88 ASP A N 1
ATOM 705 C CA . ASP A 1 88 ? 3.243 1.220 31.160 1.00 87.31 88 ASP A CA 1
ATOM 706 C C . ASP A 1 88 ? 1.963 2.060 31.366 1.00 87.31 88 ASP A C 1
ATOM 708 O O . ASP A 1 88 ? 1.167 2.288 30.450 1.00 87.31 88 ASP A O 1
ATOM 712 N N . GLN A 1 89 ? 1.728 2.506 32.605 1.00 87.06 89 GLN A N 1
ATOM 713 C CA . GLN A 1 89 ? 0.560 3.335 32.927 1.00 87.06 89 GLN A CA 1
ATOM 714 C C . GLN A 1 89 ? 0.596 4.714 32.258 1.00 87.06 89 GLN A C 1
ATOM 716 O O . GLN A 1 89 ? -0.464 5.251 31.937 1.00 87.06 89 GLN A O 1
ATOM 721 N N . GLY A 1 90 ? 1.786 5.288 32.053 1.00 86.75 90 GLY A N 1
ATOM 722 C CA . GLY A 1 90 ? 1.936 6.591 31.407 1.00 86.75 90 GLY A CA 1
ATOM 723 C C . GLY A 1 90 ? 1.473 6.531 29.956 1.00 86.75 90 GLY A C 1
ATOM 724 O O . GLY A 1 90 ? 0.631 7.323 29.539 1.00 86.75 90 GLY A O 1
ATOM 725 N N . PHE A 1 91 ? 1.930 5.516 29.227 1.00 87.94 91 PHE A N 1
ATOM 726 C CA . PHE A 1 91 ? 1.488 5.201 27.879 1.00 87.94 91 PHE A CA 1
ATOM 727 C C . PHE A 1 91 ? -0.026 4.974 27.815 1.00 87.94 91 PHE A C 1
ATOM 729 O O . PHE A 1 91 ? -0.695 5.556 26.963 1.00 87.94 91 PHE A O 1
ATOM 736 N N . MET A 1 92 ? -0.589 4.169 28.725 1.00 88.25 92 MET A N 1
ATOM 737 C CA . MET A 1 92 ? -2.033 3.903 28.739 1.00 88.25 92 MET A CA 1
ATOM 738 C C . MET A 1 92 ? -2.863 5.167 28.978 1.00 88.25 92 MET A C 1
ATOM 740 O O . MET A 1 92 ? -3.948 5.293 28.411 1.00 88.25 92 MET A O 1
ATOM 744 N N . LYS A 1 93 ? -2.358 6.110 29.782 1.00 88.75 93 LYS A N 1
ATOM 745 C CA . LYS A 1 93 ? -3.003 7.409 29.992 1.00 88.75 93 LYS A CA 1
ATOM 746 C C . LYS A 1 93 ? -3.006 8.238 28.706 1.00 88.75 93 LYS A C 1
ATOM 748 O O . LYS A 1 93 ? -4.076 8.673 28.290 1.00 88.75 93 LYS A O 1
ATOM 753 N N . THR A 1 94 ? -1.852 8.393 28.057 1.00 87.12 94 THR A N 1
ATOM 754 C CA . THR A 1 94 ? -1.746 9.124 26.783 1.00 87.12 94 THR A CA 1
ATOM 755 C C . THR A 1 94 ? -2.638 8.500 25.711 1.00 87.12 94 THR A C 1
ATOM 757 O O . THR A 1 94 ? -3.412 9.194 25.061 1.00 87.12 94 THR A O 1
ATOM 760 N N . LEU A 1 95 ? -2.620 7.170 25.589 1.00 88.94 95 LEU A N 1
ATOM 761 C CA . LEU A 1 95 ? -3.477 6.446 24.653 1.00 88.94 95 LEU A CA 1
ATOM 762 C C . LEU A 1 95 ? -4.969 6.697 24.920 1.00 88.94 95 LEU A C 1
ATOM 764 O O . LEU A 1 95 ? -5.746 6.843 23.979 1.00 88.94 95 LEU A O 1
ATOM 768 N N . ALA A 1 96 ? -5.392 6.724 26.185 1.00 87.62 96 ALA A N 1
ATOM 769 C CA . ALA A 1 96 ? -6.783 6.992 26.535 1.00 87.62 96 ALA A CA 1
ATOM 770 C C . ALA A 1 96 ? -7.209 8.418 26.148 1.00 87.62 96 ALA A C 1
ATOM 772 O O . ALA A 1 96 ? -8.314 8.600 25.635 1.00 87.62 96 ALA A O 1
ATOM 773 N N . GLU A 1 97 ? -6.336 9.409 26.352 1.00 85.56 97 GLU A N 1
ATOM 774 C CA . GLU A 1 97 ? -6.557 10.796 25.924 1.00 85.56 97 GLU A CA 1
ATOM 775 C C . GLU A 1 97 ? -6.691 10.884 24.393 1.00 85.56 97 GLU A C 1
ATOM 777 O O . GLU A 1 97 ? -7.677 11.432 23.891 1.00 85.56 97 GLU A O 1
ATOM 782 N N . ASP A 1 98 ? -5.783 10.250 23.648 1.00 87.56 98 ASP A N 1
ATOM 783 C CA . ASP A 1 98 ? -5.814 10.213 22.180 1.00 87.56 98 ASP A CA 1
ATOM 784 C C . ASP A 1 98 ? -7.082 9.536 21.643 1.00 87.56 98 ASP A C 1
ATOM 786 O O . ASP A 1 98 ? -7.746 10.039 20.731 1.00 87.56 98 ASP A O 1
ATOM 790 N N . LEU A 1 99 ? -7.469 8.403 22.233 1.00 88.44 99 LEU A N 1
ATOM 791 C CA . LEU A 1 99 ? -8.680 7.679 21.853 1.00 88.44 99 LEU A CA 1
ATOM 792 C C . LEU A 1 99 ? -9.952 8.464 22.182 1.00 88.44 99 LEU A C 1
ATOM 794 O O . LEU A 1 99 ? -10.937 8.374 21.445 1.00 88.44 99 LEU A O 1
ATOM 798 N N . PHE A 1 100 ? -9.942 9.259 23.251 1.00 86.81 100 PHE A N 1
ATOM 799 C CA . PHE A 1 100 ? -11.048 10.148 23.579 1.00 86.81 100 PHE A CA 1
ATOM 800 C C . PHE A 1 100 ? -11.182 11.282 22.556 1.00 86.81 100 PHE A C 1
ATOM 802 O O . PHE A 1 100 ? -12.284 11.543 22.064 1.00 86.81 100 PHE A O 1
ATOM 809 N N . VAL A 1 101 ? -10.065 11.902 22.164 1.00 87.50 101 VAL A N 1
ATOM 810 C CA . VAL A 1 101 ? -10.038 12.908 21.090 1.00 87.50 101 VAL A CA 1
ATOM 811 C C . VAL A 1 101 ? -10.539 12.304 19.776 1.00 87.50 101 VAL A C 1
ATOM 813 O O . VAL A 1 101 ? -11.401 12.889 19.115 1.00 87.50 101 VAL A O 1
ATOM 816 N N . TYR A 1 102 ? -10.068 11.107 19.426 1.00 87.31 102 TYR A N 1
ATOM 817 C CA . TYR A 1 102 ? -10.519 10.372 18.245 1.00 87.31 102 TYR A CA 1
ATOM 818 C C . TYR A 1 102 ? -12.024 10.063 18.285 1.00 87.31 102 TYR A C 1
ATOM 820 O O . TYR A 1 102 ? -12.725 10.261 17.289 1.00 87.31 102 TYR A O 1
ATOM 828 N N . LYS A 1 103 ? -12.553 9.659 19.446 1.00 90.50 103 LYS A N 1
ATOM 829 C CA . LYS A 1 103 ? -13.991 9.445 19.649 1.00 90.50 103 LYS A CA 1
ATOM 830 C C . LYS A 1 103 ? -14.802 10.720 19.429 1.00 90.50 103 LYS A C 1
ATOM 832 O O . LYS A 1 103 ? -15.790 10.681 18.700 1.00 90.50 103 LYS A O 1
ATOM 837 N N . ILE A 1 104 ? -14.386 11.847 20.009 1.00 88.69 104 ILE A N 1
ATOM 838 C CA . ILE A 1 104 ? -15.060 13.139 19.798 1.00 88.69 104 ILE A CA 1
ATOM 839 C C . ILE A 1 104 ? -15.034 13.524 18.318 1.00 88.69 104 ILE A C 1
ATOM 841 O O . ILE A 1 104 ? -16.042 13.990 17.784 1.00 88.69 104 ILE A O 1
ATOM 845 N N . LEU A 1 105 ? -13.895 13.331 17.651 1.00 91.12 105 LEU A N 1
ATOM 846 C CA . LEU A 1 105 ? -13.748 13.631 16.233 1.00 91.12 105 LEU A CA 1
ATOM 847 C C . LEU A 1 105 ? -14.752 12.839 15.390 1.00 91.12 105 LEU A C 1
ATOM 849 O O . LEU A 1 105 ? -15.471 13.431 14.591 1.00 91.12 105 LEU A O 1
ATOM 853 N N . LEU A 1 106 ? -14.838 11.522 15.580 1.00 88.75 106 LEU A N 1
ATOM 854 C CA . LEU A 1 106 ? -15.770 10.681 14.827 1.00 88.75 106 LEU A CA 1
ATOM 855 C C . LEU A 1 106 ? -17.235 10.959 15.158 1.00 88.75 106 LEU A C 1
ATOM 857 O O . LEU A 1 106 ? -18.068 10.952 14.249 1.00 88.75 106 LEU A O 1
ATOM 861 N N . LEU A 1 107 ? -17.539 11.324 16.403 1.00 91.19 107 LEU A N 1
ATOM 862 C CA . LEU A 1 107 ? -18.888 11.730 16.783 1.00 91.19 107 LEU A CA 1
ATOM 863 C C . LEU A 1 107 ? -19.347 12.971 16.003 1.00 91.19 107 LEU A C 1
ATOM 865 O O . LEU A 1 107 ? -20.500 13.035 15.582 1.00 91.19 107 LEU A O 1
ATOM 869 N N . ARG A 1 108 ? -18.444 13.923 15.719 1.00 88.25 108 ARG A N 1
ATOM 870 C CA . ARG A 1 108 ? -18.746 15.086 14.854 1.00 88.25 108 ARG A CA 1
ATOM 871 C C . ARG A 1 108 ? -19.076 14.691 13.416 1.00 88.25 108 ARG A C 1
ATOM 873 O O . ARG A 1 108 ? -19.797 15.420 12.743 1.00 88.25 108 ARG A O 1
ATOM 880 N N . PHE A 1 109 ? -18.577 13.547 12.955 1.00 85.00 109 PHE A N 1
ATOM 881 C CA . PHE A 1 109 ? -18.934 12.968 11.660 1.00 85.00 109 PHE A CA 1
ATOM 882 C C . PHE A 1 109 ? -20.205 12.108 11.714 1.00 85.00 109 PHE A C 1
ATOM 884 O O . PHE A 1 109 ? -20.582 11.542 10.694 1.00 85.00 109 PHE A O 1
ATOM 891 N N . GLY A 1 110 ? -20.878 12.011 12.867 1.00 88.75 110 GLY A N 1
ATOM 892 C CA . GLY A 1 110 ? -22.077 11.190 13.052 1.00 88.75 110 GLY A CA 1
ATOM 893 C C . GLY A 1 110 ? -21.786 9.711 13.322 1.00 88.75 110 GLY A C 1
ATOM 894 O O . GLY A 1 110 ? -22.673 8.881 13.136 1.00 88.75 110 GLY A O 1
ATOM 895 N N . ILE A 1 111 ? -20.558 9.377 13.732 1.00 92.88 111 ILE A N 1
ATOM 896 C CA . ILE A 1 111 ? -20.132 8.009 14.046 1.00 92.88 111 ILE A CA 1
ATOM 897 C C . ILE A 1 111 ? -19.922 7.904 15.556 1.00 92.88 111 ILE A C 1
ATOM 899 O O . ILE A 1 111 ? -18.991 8.503 16.093 1.00 92.88 111 ILE A O 1
ATOM 903 N N . ASP A 1 112 ? -20.760 7.129 16.244 1.00 93.38 112 ASP A N 1
ATOM 904 C CA . ASP A 1 112 ? -20.566 6.855 17.671 1.00 93.38 112 ASP A CA 1
ATOM 905 C C . ASP A 1 112 ? -19.650 5.641 17.863 1.00 93.38 112 ASP A C 1
ATOM 907 O O . ASP A 1 112 ? -19.795 4.602 17.218 1.00 93.38 112 ASP A O 1
ATOM 911 N N . LEU A 1 113 ? -18.676 5.796 18.751 1.00 92.88 113 LEU A N 1
ATOM 912 C CA . LEU A 1 113 ? -17.594 4.850 18.969 1.00 92.88 113 LEU A CA 1
ATOM 913 C C . LEU A 1 113 ? -17.735 4.169 20.327 1.00 92.88 113 LEU A C 1
ATOM 915 O O . LEU A 1 113 ? -17.655 4.821 21.376 1.00 92.88 113 LEU A O 1
ATOM 919 N N . GLU A 1 114 ? -17.825 2.843 20.322 1.00 93.50 114 GLU A N 1
ATOM 920 C CA . GLU A 1 114 ? -17.620 2.035 21.525 1.00 93.50 114 GLU A CA 1
ATOM 921 C C . GLU A 1 114 ? -16.231 1.411 21.495 1.00 93.50 114 GLU A C 1
ATOM 923 O O . GLU A 1 114 ? -15.928 0.593 20.628 1.00 93.50 114 GLU A O 1
ATOM 928 N N . LEU A 1 115 ? -15.394 1.797 22.455 1.00 92.94 115 LEU A N 1
ATOM 929 C CA . LEU A 1 115 ? -14.013 1.348 22.574 1.00 92.94 115 LEU A CA 1
ATOM 930 C C . LEU A 1 115 ? -13.870 0.461 23.810 1.00 92.94 115 LEU A C 1
ATOM 932 O O . LEU A 1 115 ? -14.340 0.808 24.893 1.00 92.94 115 LEU A O 1
ATOM 936 N N . ARG A 1 116 ? -13.194 -0.675 23.652 1.00 93.19 116 ARG A N 1
ATOM 937 C CA . ARG A 1 116 ? -12.751 -1.541 24.748 1.00 93.19 116 ARG A CA 1
ATOM 938 C C . ARG A 1 116 ? -11.272 -1.816 24.573 1.00 93.19 116 ARG A C 1
ATOM 940 O O . ARG A 1 116 ? -10.845 -2.207 23.490 1.00 93.19 116 ARG A O 1
ATOM 947 N N . ILE A 1 117 ? -10.509 -1.606 25.634 1.00 91.69 117 ILE A N 1
ATOM 948 C CA . ILE A 1 117 ? -9.058 -1.748 25.616 1.00 91.69 117 ILE A CA 1
ATOM 949 C C . ILE A 1 117 ? -8.681 -2.819 26.629 1.00 91.69 117 ILE A C 1
ATOM 951 O O . ILE A 1 117 ? -9.067 -2.748 27.793 1.00 91.69 117 ILE A O 1
ATOM 955 N N . GLU A 1 118 ? -7.913 -3.795 26.175 1.00 90.75 118 GLU A N 1
ATOM 956 C CA . GLU A 1 118 ? -7.304 -4.836 26.988 1.00 90.75 118 GLU A CA 1
ATOM 957 C C . GLU A 1 118 ? -5.792 -4.731 26.794 1.00 90.75 118 GLU A C 1
ATOM 959 O O . GLU A 1 118 ? -5.303 -4.804 25.668 1.00 90.75 118 GLU A O 1
ATOM 964 N N . ALA A 1 119 ? -5.039 -4.540 27.873 1.00 88.19 119 ALA A N 1
ATOM 965 C CA . ALA A 1 119 ? -3.588 -4.420 27.808 1.00 88.19 119 ALA A CA 1
ATOM 966 C C . ALA A 1 119 ? -2.918 -5.490 28.675 1.00 88.19 119 ALA A C 1
ATOM 968 O O . ALA A 1 119 ? -3.330 -5.749 29.805 1.00 88.19 119 ALA A O 1
ATOM 969 N N . SER A 1 120 ? -1.863 -6.093 28.138 1.00 86.81 120 SER A N 1
ATOM 970 C CA . SER A 1 120 ? -0.865 -6.870 28.868 1.00 86.81 120 SER A CA 1
ATOM 971 C C . SER A 1 120 ? 0.509 -6.211 28.694 1.00 86.81 120 SER A C 1
ATOM 973 O O . SER A 1 120 ? 0.626 -5.201 28.004 1.00 86.81 120 SER A O 1
ATOM 975 N N . LYS A 1 121 ? 1.566 -6.759 29.311 1.00 81.88 121 LYS A N 1
ATOM 976 C CA . LYS A 1 121 ? 2.904 -6.133 29.301 1.00 81.88 121 LYS A CA 1
ATOM 977 C C . LYS A 1 121 ? 3.437 -5.825 27.895 1.00 81.88 121 LYS A C 1
ATOM 979 O O . LYS A 1 121 ? 4.106 -4.817 27.727 1.00 81.88 121 LYS A O 1
ATOM 984 N N . GLU A 1 122 ? 3.139 -6.663 26.906 1.00 86.00 122 GLU A N 1
ATOM 985 C CA . GLU A 1 122 ? 3.704 -6.563 25.546 1.00 86.00 122 GLU A CA 1
ATOM 986 C C . GLU A 1 122 ? 2.631 -6.529 24.451 1.00 86.00 122 GLU A C 1
ATOM 988 O O . GLU A 1 122 ? 2.942 -6.433 23.264 1.00 86.00 122 GLU A O 1
ATOM 993 N N . CYS A 1 123 ? 1.355 -6.620 24.826 1.00 89.69 123 CYS A N 1
ATOM 994 C CA . CYS A 1 123 ? 0.251 -6.711 23.885 1.00 89.69 123 CYS A CA 1
ATOM 995 C C . CYS A 1 123 ? -0.866 -5.751 24.275 1.00 89.69 123 CYS A C 1
ATOM 997 O O . CYS A 1 123 ? -1.357 -5.773 25.401 1.00 89.69 123 CYS A O 1
ATOM 999 N N . LEU A 1 124 ? -1.322 -4.967 23.309 1.00 91.69 124 LEU A N 1
ATOM 1000 C CA . LEU A 1 124 ? -2.480 -4.098 23.430 1.00 91.69 124 LEU A CA 1
ATOM 1001 C C . LEU A 1 124 ? -3.553 -4.583 22.462 1.00 91.69 124 LEU A C 1
ATOM 1003 O O . LEU A 1 124 ? -3.319 -4.679 21.261 1.00 91.69 124 LEU A O 1
ATOM 1007 N N . ARG A 1 125 ? -4.739 -4.888 22.972 1.00 92.38 125 ARG A N 1
ATOM 1008 C CA . ARG A 1 125 ? -5.908 -5.216 22.166 1.00 92.38 125 ARG A CA 1
ATOM 1009 C C . ARG A 1 125 ? -6.938 -4.105 22.305 1.00 92.38 125 ARG A C 1
ATOM 1011 O O . ARG A 1 125 ? -7.384 -3.787 23.400 1.00 92.38 125 ARG A O 1
ATOM 1018 N N . ILE A 1 126 ? -7.343 -3.550 21.173 1.00 93.12 126 ILE A N 1
ATOM 1019 C CA . ILE A 1 126 ? -8.375 -2.526 21.061 1.00 93.12 126 ILE A CA 1
ATOM 1020 C C . ILE A 1 126 ? -9.527 -3.135 20.270 1.00 93.12 126 ILE A C 1
ATOM 1022 O O . ILE A 1 126 ? -9.341 -3.608 19.151 1.00 93.12 126 ILE A O 1
ATOM 1026 N N . SER A 1 127 ? -10.713 -3.156 20.864 1.00 94.31 127 SER A N 1
ATOM 1027 C CA . SER A 1 127 ? -11.950 -3.518 20.179 1.00 94.31 127 SER A CA 1
ATOM 1028 C C . SER A 1 127 ? -12.802 -2.275 20.009 1.00 94.31 127 SER A C 1
ATOM 1030 O O . SER A 1 127 ? -13.111 -1.595 20.988 1.00 94.31 127 SER A O 1
ATOM 1032 N N . THR A 1 128 ? -13.197 -2.005 18.775 1.00 94.62 128 THR A N 1
ATOM 1033 C CA . THR A 1 128 ? -13.866 -0.773 18.386 1.00 94.62 128 THR A CA 1
ATOM 1034 C C . THR A 1 128 ? -15.141 -1.102 17.630 1.00 94.62 128 THR A C 1
ATOM 1036 O O . THR A 1 128 ? -15.091 -1.800 16.624 1.00 94.62 128 THR A O 1
ATOM 1039 N N . THR A 1 129 ? -16.285 -0.595 18.079 1.00 95.19 129 THR A N 1
ATOM 1040 C CA . THR A 1 129 ? -17.544 -0.675 17.324 1.00 95.19 129 THR A CA 1
ATOM 1041 C C . THR A 1 129 ? -17.886 0.702 16.782 1.00 95.19 129 THR A C 1
ATOM 1043 O O . THR A 1 129 ? -17.994 1.658 17.550 1.00 95.19 129 THR A O 1
ATOM 1046 N N . TYR A 1 130 ? -18.051 0.792 15.465 1.00 93.94 130 TYR A N 1
ATOM 1047 C CA . TYR A 1 130 ? -18.371 2.020 14.745 1.00 93.94 130 TYR A CA 1
ATOM 1048 C C . TYR A 1 130 ? -19.866 2.065 14.441 1.00 93.94 130 TYR A C 1
ATOM 1050 O O . TYR A 1 130 ? -20.304 1.513 13.431 1.00 93.94 130 TYR A O 1
ATOM 1058 N N . LYS A 1 131 ? -20.642 2.728 15.298 1.00 93.25 131 LYS A N 1
ATOM 1059 C CA . LYS A 1 131 ? -22.087 2.875 15.116 1.00 93.25 131 LYS A CA 1
ATOM 1060 C C . LYS A 1 131 ? -22.410 3.994 14.136 1.00 93.25 131 LYS A C 1
ATOM 1062 O O . LYS A 1 131 ? -21.867 5.092 14.244 1.00 93.25 131 LYS A O 1
ATOM 1067 N N . GLY A 1 132 ? -23.303 3.729 13.185 1.00 87.69 132 GLY A N 1
ATOM 1068 C CA . GLY A 1 132 ? -23.744 4.727 12.202 1.00 87.69 132 GLY A CA 1
ATOM 1069 C C . GLY A 1 132 ? -22.747 5.009 11.069 1.00 87.69 132 GLY A C 1
ATOM 1070 O O . GLY A 1 132 ? -23.051 5.796 10.170 1.00 87.69 132 GLY A O 1
ATOM 1071 N N . LEU A 1 133 ? -21.595 4.326 11.032 1.00 88.69 133 LEU A N 1
ATOM 1072 C CA . LEU A 1 133 ? -20.593 4.473 9.967 1.00 88.69 133 LEU A CA 1
ATOM 1073 C C . LEU A 1 133 ? -21.175 4.190 8.577 1.00 88.69 133 LEU A C 1
ATOM 1075 O O . LEU A 1 133 ? -20.853 4.878 7.610 1.00 88.69 133 LEU A O 1
ATOM 1079 N N . SER A 1 134 ? -22.057 3.197 8.469 1.00 85.75 134 SER A N 1
ATOM 1080 C CA . SER A 1 134 ? -22.730 2.847 7.214 1.00 85.75 134 SER A CA 1
ATOM 1081 C C . SER A 1 134 ? -23.554 4.013 6.650 1.00 85.75 134 SER A C 1
ATOM 1083 O O . SER A 1 134 ? -23.472 4.300 5.453 1.00 85.75 134 SER A O 1
ATOM 1085 N N . ASN A 1 135 ? -24.277 4.735 7.510 1.00 86.69 135 ASN A N 1
ATOM 1086 C CA . ASN A 1 135 ? -25.066 5.909 7.136 1.00 86.69 135 ASN A CA 1
ATOM 1087 C C . ASN A 1 135 ? -24.169 7.056 6.663 1.00 86.69 135 ASN A C 1
ATOM 1089 O O . ASN A 1 135 ? -24.448 7.678 5.638 1.00 86.69 135 ASN A O 1
ATOM 1093 N N . VAL A 1 136 ? -23.060 7.293 7.364 1.00 86.00 136 VAL A N 1
ATOM 1094 C CA . VAL A 1 136 ? -22.090 8.335 7.007 1.00 86.00 136 VAL A CA 1
ATOM 1095 C C . VAL A 1 136 ? -21.424 8.020 5.671 1.00 86.00 136 VAL A C 1
ATOM 1097 O O . VAL A 1 136 ? -21.401 8.870 4.786 1.00 86.00 136 VAL A O 1
ATOM 1100 N N . LEU A 1 137 ? -20.971 6.783 5.457 1.00 84.62 137 LEU A N 1
ATOM 1101 C CA . LEU A 1 137 ? -20.418 6.350 4.169 1.00 84.62 137 LEU A CA 1
ATOM 1102 C C . LEU A 1 137 ? -21.436 6.488 3.031 1.00 84.62 137 LEU A C 1
ATOM 1104 O O . LEU A 1 137 ? -21.073 6.884 1.922 1.00 84.62 137 LEU A O 1
ATOM 1108 N N . HIS A 1 138 ? -22.712 6.197 3.295 1.00 84.56 138 HIS A N 1
ATOM 1109 C CA . HIS A 1 138 ? -23.777 6.384 2.317 1.00 84.56 138 HIS A CA 1
ATOM 1110 C C . HIS A 1 138 ? -23.973 7.865 1.958 1.00 84.56 138 HIS A C 1
ATOM 1112 O O . HIS A 1 138 ? -24.039 8.206 0.775 1.00 84.56 138 HIS A O 1
ATOM 1118 N N . GLN A 1 139 ? -23.996 8.758 2.952 1.00 82.69 139 GLN A N 1
ATOM 1119 C CA . GLN A 1 139 ? -24.072 10.204 2.731 1.00 82.69 139 GLN A CA 1
ATOM 1120 C C . GLN A 1 139 ? -22.845 10.720 1.974 1.00 82.69 139 GLN A C 1
ATOM 1122 O O . GLN A 1 139 ? -22.996 11.379 0.948 1.00 82.69 139 GLN A O 1
ATOM 1127 N N . ILE A 1 140 ? -21.637 10.356 2.408 1.00 80.19 140 ILE A N 1
ATOM 1128 C CA . ILE A 1 140 ? -20.378 10.698 1.736 1.00 80.19 140 ILE A CA 1
ATOM 1129 C C . ILE A 1 140 ? -20.430 10.269 0.270 1.00 80.19 140 ILE A C 1
ATOM 1131 O O . ILE A 1 140 ? -20.153 11.076 -0.610 1.00 80.19 140 ILE A O 1
ATOM 1135 N N . ARG A 1 141 ? -20.848 9.034 -0.024 1.00 77.62 141 ARG A N 1
ATOM 1136 C CA . ARG A 1 141 ? -20.978 8.545 -1.403 1.00 77.62 141 ARG A CA 1
ATOM 1137 C C . ARG A 1 141 ? -21.994 9.353 -2.214 1.00 77.62 141 ARG A C 1
ATOM 1139 O O . ARG A 1 141 ? -21.738 9.641 -3.381 1.00 77.62 141 ARG A O 1
ATOM 1146 N N . LYS A 1 142 ? -23.123 9.729 -1.607 1.00 77.00 142 LYS A N 1
ATOM 1147 C CA . LYS A 1 142 ? -24.169 10.540 -2.246 1.00 77.00 142 LYS A CA 1
ATOM 1148 C C . LYS A 1 142 ? -23.676 11.952 -2.587 1.00 77.00 142 LYS A C 1
ATOM 1150 O O . LYS A 1 142 ? -23.952 12.432 -3.680 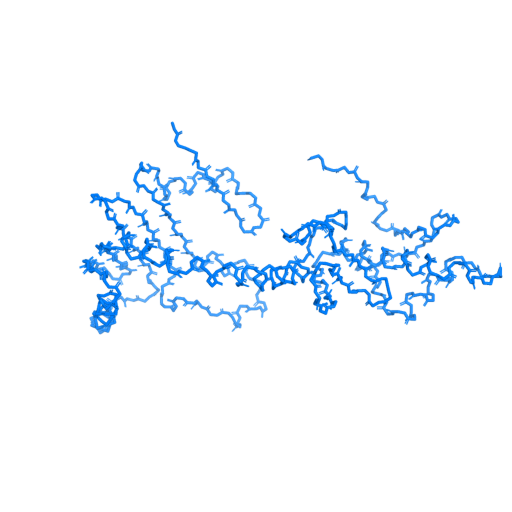1.00 77.00 142 LYS A O 1
ATOM 1155 N N . TYR A 1 143 ? -22.930 12.593 -1.687 1.00 68.75 143 TYR A N 1
ATOM 1156 C CA . TYR A 1 143 ? -22.449 13.969 -1.865 1.00 68.75 143 TYR A CA 1
ATOM 1157 C C . TYR A 1 143 ? -21.137 14.066 -2.662 1.00 68.75 143 TYR A C 1
ATOM 1159 O O . TYR A 1 143 ? -20.962 14.997 -3.444 1.00 68.75 143 TYR A O 1
ATOM 1167 N N . LEU A 1 144 ? -20.225 13.099 -2.519 1.00 64.19 144 LEU A N 1
ATOM 1168 C CA . LEU A 1 144 ? -18.920 13.111 -3.191 1.00 64.19 144 LEU A CA 1
ATOM 1169 C C . LEU A 1 144 ? -18.918 12.470 -4.583 1.00 64.19 144 LEU A C 1
ATOM 1171 O O . LEU A 1 144 ? -17.913 12.597 -5.278 1.00 64.19 144 LEU A O 1
ATOM 1175 N N . TRP A 1 145 ? -20.005 11.830 -5.030 1.00 59.84 145 TRP A N 1
ATOM 1176 C CA . TRP A 1 145 ? -20.107 11.277 -6.393 1.00 59.84 145 TRP A CA 1
ATOM 1177 C C . TRP A 1 145 ? -19.727 12.312 -7.472 1.00 59.84 145 TRP A C 1
ATOM 1179 O O . TRP A 1 145 ? -18.972 11.990 -8.388 1.00 59.84 145 TRP A O 1
ATOM 1189 N N . ILE A 1 146 ? -20.187 13.563 -7.329 1.00 61.28 146 ILE A N 1
ATOM 1190 C CA . ILE A 1 146 ? -19.961 14.627 -8.319 1.00 61.28 146 ILE A CA 1
ATOM 1191 C C . ILE A 1 146 ? -18.475 15.034 -8.364 1.00 61.28 146 ILE A C 1
ATOM 1193 O O . ILE A 1 146 ? -17.874 14.923 -9.432 1.00 61.28 146 ILE A O 1
ATOM 1197 N N . PRO A 1 147 ? -17.820 15.440 -7.256 1.00 58.84 147 PRO A N 1
ATOM 1198 C CA . PRO A 1 147 ? -16.402 15.808 -7.292 1.00 58.84 147 PRO A CA 1
ATOM 1199 C C . PRO A 1 147 ? -15.458 14.625 -7.567 1.00 58.84 147 PRO A C 1
ATOM 1201 O O . PRO A 1 147 ? -14.426 14.822 -8.208 1.00 58.84 147 PRO A O 1
ATOM 1204 N N . LEU A 1 148 ? -15.796 13.393 -7.156 1.00 58.22 148 LEU A N 1
ATOM 1205 C CA . LEU A 1 148 ? -14.994 12.198 -7.470 1.00 58.22 148 LEU A CA 1
ATOM 1206 C C . LEU A 1 148 ? -14.959 11.902 -8.974 1.00 58.22 148 LEU A C 1
ATOM 1208 O O . LEU A 1 148 ? -13.923 11.465 -9.473 1.00 58.22 148 LEU A O 1
ATOM 1212 N N . ALA A 1 149 ? -16.039 12.184 -9.710 1.00 62.22 149 ALA A N 1
ATOM 1213 C CA . ALA A 1 149 ? -16.056 12.050 -11.166 1.00 62.22 149 ALA A CA 1
ATOM 1214 C C . ALA A 1 149 ? -15.049 13.002 -11.845 1.00 62.22 149 ALA A C 1
ATOM 1216 O O . ALA A 1 149 ? -14.342 12.586 -12.761 1.00 62.22 149 ALA A O 1
ATOM 1217 N N . PHE A 1 150 ? -14.906 14.236 -11.345 1.00 61.28 150 PHE A N 1
ATOM 1218 C CA . PHE A 1 150 ? -13.913 15.199 -11.845 1.00 61.28 150 PHE A CA 1
ATOM 1219 C C . PHE A 1 150 ? -12.480 14.880 -11.387 1.00 61.28 150 PHE A C 1
ATOM 1221 O O . PHE A 1 150 ? -11.522 15.094 -12.130 1.00 61.28 150 PHE A O 1
ATOM 1228 N N . LEU A 1 151 ? -12.312 14.329 -10.181 1.00 64.25 151 LEU A N 1
ATOM 1229 C CA . LEU A 1 151 ? -11.011 13.883 -9.670 1.00 64.25 151 LEU A CA 1
ATOM 1230 C C . LEU A 1 151 ? -10.512 12.608 -10.354 1.00 64.25 151 LEU A C 1
ATOM 1232 O O . LEU A 1 151 ? -9.302 12.398 -10.398 1.00 64.25 151 LEU A O 1
ATOM 1236 N N . LYS A 1 152 ? -11.405 11.785 -10.917 1.00 69.31 152 LYS A N 1
ATOM 1237 C CA . LYS A 1 152 ? -11.055 10.529 -11.595 1.00 69.31 152 LYS A CA 1
ATOM 1238 C C . LYS A 1 152 ? -10.001 10.737 -12.681 1.00 69.31 152 LYS A C 1
ATOM 1240 O O . LYS A 1 152 ? -9.008 10.020 -12.682 1.00 69.31 152 LYS A O 1
ATOM 1245 N N . SER A 1 153 ? -10.163 11.763 -13.520 1.00 69.44 153 SER A N 1
ATOM 1246 C CA . SER A 1 153 ? -9.198 12.094 -14.578 1.00 69.44 153 SER A CA 1
ATOM 1247 C C . SER A 1 153 ? -7.821 12.464 -14.003 1.00 69.44 153 SER A C 1
ATOM 1249 O O . SER A 1 153 ? -6.809 11.908 -14.419 1.00 69.44 153 SER A O 1
ATOM 1251 N N . LYS A 1 154 ? -7.768 13.292 -12.948 1.00 74.12 154 LYS A N 1
ATOM 1252 C CA . LYS A 1 154 ? -6.496 13.647 -12.287 1.00 74.12 154 LYS A CA 1
ATOM 1253 C C . LYS A 1 154 ? -5.844 12.471 -11.556 1.00 74.12 154 LYS A C 1
ATOM 1255 O O . LYS A 1 154 ? -4.620 12.383 -11.484 1.00 74.12 154 LYS A O 1
ATOM 1260 N N . VAL A 1 155 ? -6.642 11.576 -10.975 1.00 78.19 155 VAL A N 1
ATOM 1261 C CA . VAL A 1 155 ? -6.144 10.357 -10.325 1.00 78.19 155 VAL A CA 1
ATOM 1262 C C . VAL A 1 155 ? -5.585 9.402 -11.374 1.00 78.19 155 VAL A C 1
ATOM 1264 O O . VAL A 1 155 ? -4.489 8.888 -11.183 1.00 78.19 155 VAL A O 1
ATOM 1267 N N . HIS A 1 156 ? -6.285 9.208 -12.491 1.00 79.62 156 HIS A N 1
ATOM 1268 C CA . HIS A 1 156 ? -5.827 8.389 -13.611 1.00 79.62 156 HIS A CA 1
ATOM 1269 C C . HIS A 1 156 ? -4.536 8.922 -14.237 1.00 79.62 156 HIS A C 1
ATOM 1271 O O . HIS A 1 156 ? -3.619 8.136 -14.461 1.00 79.62 156 HIS A O 1
ATOM 1277 N N . GLU A 1 157 ? -4.412 10.236 -14.423 1.00 80.19 157 GLU A N 1
ATOM 1278 C CA . GLU A 1 157 ? -3.189 10.890 -14.903 1.00 80.19 157 GLU A CA 1
ATOM 1279 C C . GLU A 1 157 ? -1.997 10.623 -13.965 1.00 80.19 157 GLU A C 1
ATOM 1281 O O . GLU A 1 157 ? -0.936 10.148 -14.388 1.00 80.19 157 GLU A O 1
ATOM 1286 N N . LYS A 1 158 ? -2.179 10.846 -12.655 1.00 81.56 158 LYS A N 1
ATOM 1287 C CA . LYS A 1 158 ? -1.135 10.572 -11.652 1.00 81.56 158 LYS A CA 1
ATOM 1288 C C . LYS A 1 158 ? -0.783 9.090 -11.575 1.00 81.56 158 LYS A C 1
ATOM 1290 O O . LYS A 1 158 ? 0.390 8.738 -11.467 1.00 81.56 158 LYS A O 1
ATOM 1295 N N . TRP A 1 159 ? -1.783 8.220 -11.652 1.00 82.44 159 TRP A N 1
ATOM 1296 C CA . TRP A 1 159 ? -1.603 6.773 -11.622 1.00 82.44 159 TRP A CA 1
ATOM 1297 C C . TRP A 1 159 ? -0.886 6.260 -12.875 1.00 82.44 159 TRP A C 1
ATOM 1299 O O . TRP A 1 159 ? 0.011 5.429 -12.772 1.00 82.44 159 TRP A O 1
ATOM 1309 N N . CYS A 1 160 ? -1.211 6.809 -14.047 1.00 84.06 160 CYS A N 1
ATOM 1310 C CA . CYS A 1 160 ? -0.521 6.553 -15.309 1.00 84.06 160 CYS A CA 1
ATOM 1311 C C . CYS A 1 160 ? 0.949 6.979 -15.233 1.00 84.06 160 CYS A C 1
ATOM 1313 O O . CYS A 1 160 ? 1.843 6.235 -15.633 1.00 84.06 160 CYS A O 1
ATOM 1315 N N . SER A 1 161 ? 1.224 8.155 -14.667 1.00 84.38 161 SER A N 1
ATOM 1316 C CA . SER A 1 161 ? 2.591 8.627 -14.430 1.00 84.38 161 SER A CA 1
ATOM 1317 C C . SER A 1 161 ? 3.363 7.698 -13.496 1.00 84.38 161 SER A C 1
ATOM 1319 O O . SER A 1 161 ? 4.446 7.244 -13.856 1.00 84.38 161 SER A O 1
ATOM 1321 N N . LEU A 1 162 ? 2.785 7.331 -12.351 1.00 82.81 162 LEU A N 1
ATOM 1322 C CA . LEU A 1 162 ? 3.426 6.432 -11.393 1.00 82.81 162 LEU A CA 1
ATOM 1323 C C . LEU A 1 162 ? 3.705 5.047 -11.991 1.00 82.81 162 LEU A C 1
ATOM 1325 O O . LEU A 1 162 ? 4.798 4.517 -11.816 1.00 82.81 162 LEU A O 1
ATOM 1329 N N . ARG A 1 163 ? 2.752 4.474 -12.734 1.00 83.06 163 ARG A N 1
ATOM 1330 C CA . ARG A 1 163 ? 2.938 3.174 -13.393 1.00 83.06 163 ARG A CA 1
ATOM 1331 C C . ARG A 1 163 ? 3.992 3.204 -14.497 1.00 83.06 163 ARG A C 1
ATOM 1333 O O . ARG A 1 163 ? 4.639 2.188 -14.700 1.00 83.06 163 ARG A O 1
ATOM 1340 N N . ARG A 1 164 ? 4.189 4.336 -15.187 1.00 83.62 164 ARG A N 1
ATOM 1341 C CA . ARG A 1 164 ? 5.303 4.510 -16.138 1.00 83.62 164 ARG A CA 1
ATOM 1342 C C . ARG A 1 164 ? 6.655 4.615 -15.433 1.00 83.62 164 ARG A C 1
ATOM 1344 O O . ARG A 1 164 ? 7.615 4.038 -15.922 1.00 83.62 164 ARG A O 1
ATOM 1351 N N . ILE A 1 165 ? 6.731 5.299 -14.283 1.00 83.69 165 ILE A N 1
ATOM 1352 C CA . ILE A 1 165 ? 7.957 5.343 -13.456 1.00 83.69 165 ILE A CA 1
ATOM 1353 C C . ILE A 1 165 ? 8.301 3.943 -12.967 1.00 83.69 165 ILE A C 1
ATOM 1355 O O . ILE A 1 165 ? 9.429 3.497 -13.107 1.00 83.69 165 ILE A O 1
ATOM 1359 N N . LEU A 1 166 ? 7.321 3.246 -12.399 1.00 79.56 166 LEU A N 1
ATOM 1360 C CA . LEU A 1 166 ? 7.493 1.920 -11.808 1.00 79.56 166 LEU A CA 1
ATOM 1361 C C . LEU A 1 166 ? 7.303 0.795 -12.829 1.00 79.56 166 LEU A C 1
ATOM 1363 O O . LEU A 1 166 ? 7.023 -0.344 -12.453 1.00 79.56 166 LEU A O 1
ATOM 1367 N N . PHE A 1 167 ? 7.399 1.109 -14.120 1.00 77.44 167 PHE A N 1
ATOM 1368 C CA . PHE A 1 167 ? 7.214 0.117 -15.157 1.00 77.44 167 PHE A CA 1
ATOM 1369 C C . PHE A 1 167 ? 8.362 -0.891 -15.122 1.00 77.44 167 PHE A C 1
ATOM 1371 O O . PHE A 1 167 ? 9.521 -0.542 -15.332 1.00 77.44 167 PHE A O 1
ATOM 1378 N N . ASN A 1 168 ? 8.006 -2.148 -14.883 1.00 65.56 168 ASN A N 1
ATOM 1379 C CA . ASN A 1 168 ? 8.935 -3.273 -14.815 1.00 65.56 168 ASN A CA 1
ATOM 1380 C C . ASN A 1 168 ? 8.388 -4.495 -15.582 1.00 65.56 168 ASN A C 1
ATOM 1382 O O . ASN A 1 168 ? 8.665 -5.632 -15.218 1.00 65.56 168 ASN A O 1
ATOM 1386 N N . GLY A 1 169 ? 7.524 -4.250 -16.576 1.00 65.19 169 GLY A N 1
ATOM 1387 C CA . GLY A 1 169 ? 6.926 -5.274 -17.436 1.00 65.19 169 GLY A CA 1
ATOM 1388 C C . GLY A 1 169 ? 7.628 -5.382 -18.790 1.00 65.19 169 GLY A C 1
ATOM 1389 O O . GLY A 1 169 ? 8.575 -4.650 -19.087 1.00 65.19 169 GLY A O 1
ATOM 1390 N N . SER A 1 170 ? 7.137 -6.270 -19.652 1.00 66.50 170 SER A N 1
ATOM 1391 C CA . SER A 1 170 ? 7.676 -6.398 -21.008 1.00 66.50 170 SER A CA 1
ATOM 1392 C C . SER A 1 170 ? 7.257 -5.200 -21.862 1.00 66.50 170 SER A C 1
ATOM 1394 O O . SER A 1 170 ? 6.134 -4.718 -21.764 1.00 66.50 170 SER A O 1
ATOM 1396 N N . PHE A 1 171 ? 8.111 -4.724 -22.770 1.00 67.94 171 PHE A N 1
ATOM 1397 C CA . PHE A 1 171 ? 7.803 -3.541 -23.595 1.00 67.94 171 PHE A CA 1
ATOM 1398 C C . PHE A 1 171 ? 6.516 -3.687 -24.440 1.00 67.94 171 PHE A C 1
ATOM 1400 O O . PHE A 1 171 ? 5.891 -2.693 -24.797 1.00 67.94 171 PHE A O 1
ATOM 1407 N N . SER A 1 172 ? 6.083 -4.925 -24.717 1.00 66.56 172 SER A N 1
ATOM 1408 C CA . SER A 1 172 ? 4.794 -5.227 -25.363 1.00 66.56 172 SER A CA 1
ATOM 1409 C C . SER A 1 172 ? 3.566 -4.847 -24.523 1.00 66.56 172 SER A C 1
ATOM 1411 O O . SER A 1 172 ? 2.465 -4.717 -25.048 1.00 66.56 172 SER A O 1
ATOM 1413 N N . GLU A 1 173 ? 3.756 -4.634 -23.223 1.00 73.75 173 GLU A N 1
ATOM 1414 C CA . GLU A 1 173 ? 2.732 -4.227 -22.264 1.00 73.75 173 GLU A CA 1
ATOM 1415 C C . GLU A 1 173 ? 2.752 -2.725 -21.988 1.00 73.75 173 GLU A C 1
ATOM 1417 O O . GLU A 1 173 ? 1.906 -2.253 -21.229 1.00 73.75 173 GLU A O 1
ATOM 1422 N N . LEU A 1 174 ? 3.669 -1.961 -22.604 1.00 75.69 174 LEU A N 1
ATOM 1423 C CA . LEU A 1 174 ? 3.719 -0.507 -22.437 1.00 75.69 174 LEU A CA 1
ATOM 1424 C C . LEU A 1 174 ? 2.356 0.120 -22.715 1.00 75.69 174 LEU A C 1
ATOM 1426 O O . LEU A 1 174 ? 1.873 0.904 -21.903 1.00 75.69 174 LEU A O 1
ATOM 1430 N N . SER A 1 175 ? 1.704 -0.278 -23.809 1.00 77.19 175 SER A N 1
ATOM 1431 C CA . SER A 1 175 ? 0.415 0.286 -24.203 1.00 77.19 175 SER A CA 1
ATOM 1432 C C . SER A 1 175 ? -0.640 0.135 -23.094 1.00 77.19 175 SER A C 1
ATOM 1434 O O . SER A 1 175 ? -1.369 1.085 -22.822 1.00 77.19 175 SER A O 1
ATOM 1436 N N . LYS A 1 176 ? -0.604 -0.975 -22.343 1.00 80.19 176 LYS A N 1
ATOM 1437 C CA . LYS A 1 176 ? -1.543 -1.329 -21.264 1.00 80.19 176 LYS A CA 1
ATOM 1438 C C . LYS A 1 176 ? -1.312 -0.582 -19.946 1.00 80.19 176 LYS A C 1
ATOM 1440 O O . LYS A 1 176 ? -2.082 -0.754 -19.000 1.00 80.19 176 LYS A O 1
ATOM 1445 N N . ILE A 1 177 ? -0.248 0.215 -19.832 1.00 82.38 177 ILE A N 1
ATOM 1446 C CA . ILE A 1 177 ? 0.075 0.943 -18.595 1.00 82.38 177 ILE A CA 1
ATOM 1447 C C . ILE A 1 177 ? -1.016 1.959 -18.246 1.00 82.38 177 ILE A C 1
ATOM 1449 O O . ILE A 1 177 ? -1.351 2.138 -17.064 1.00 82.38 177 ILE A O 1
ATOM 1453 N N . CYS A 1 178 ? -1.551 2.639 -19.262 1.00 83.06 178 CYS A N 1
ATOM 1454 C CA . CYS A 1 178 ? -2.528 3.690 -19.052 1.00 83.06 178 CYS A CA 1
ATOM 1455 C C . CYS A 1 178 ? -3.877 3.078 -18.622 1.00 83.06 178 CYS A C 1
ATOM 1457 O O . CYS A 1 178 ? -4.416 2.208 -19.305 1.00 83.06 178 CYS A O 1
ATOM 1459 N N . PRO A 1 179 ? -4.452 3.526 -17.489 1.00 78.56 179 PRO A N 1
ATOM 1460 C CA . PRO A 1 179 ? -5.729 3.012 -16.995 1.00 78.56 179 PRO A CA 1
ATOM 1461 C C . PRO A 1 179 ? -6.918 3.341 -17.912 1.00 78.56 179 PRO A C 1
ATOM 1463 O O . PRO A 1 179 ? -7.987 2.767 -17.727 1.00 78.56 179 PRO A O 1
ATOM 1466 N N . GLU A 1 180 ? -6.745 4.255 -18.871 1.00 77.25 180 GLU A N 1
ATOM 1467 C CA . GLU A 1 180 ? -7.781 4.672 -19.823 1.00 77.25 180 GLU A CA 1
ATOM 1468 C C . GLU A 1 180 ? -7.666 3.995 -21.199 1.00 77.25 180 GLU A C 1
ATOM 1470 O O . GLU A 1 180 ? -8.527 4.215 -22.046 1.00 77.25 180 GLU A O 1
ATOM 1475 N N . GLY A 1 181 ? -6.658 3.141 -21.418 1.00 75.94 181 GLY A N 1
ATOM 1476 C CA . GLY A 1 181 ? -6.502 2.358 -22.649 1.00 75.94 181 GLY A CA 1
ATOM 1477 C C . GLY A 1 181 ? -5.095 2.403 -23.241 1.00 75.94 181 GLY A C 1
ATOM 1478 O O . GLY A 1 181 ? -4.167 2.922 -22.628 1.00 75.94 181 GLY A O 1
ATOM 1479 N N . ASP A 1 182 ? -4.939 1.856 -24.448 1.00 72.94 182 ASP A N 1
ATOM 1480 C CA . ASP A 1 182 ? -3.649 1.786 -25.134 1.00 72.94 182 ASP A CA 1
ATOM 1481 C C . ASP A 1 182 ? -3.176 3.171 -25.594 1.00 72.94 182 ASP A C 1
ATOM 1483 O O . ASP A 1 182 ? -3.780 3.794 -26.466 1.00 72.94 182 ASP A O 1
ATOM 1487 N N . GLY A 1 183 ? -2.080 3.665 -25.017 1.00 76.88 183 GLY A N 1
ATOM 1488 C CA . GLY A 1 183 ? -1.582 4.997 -25.379 1.00 76.88 183 GLY A CA 1
ATOM 1489 C C . GLY A 1 183 ? -0.169 5.344 -24.933 1.00 76.88 183 GLY A C 1
ATOM 1490 O O . GLY A 1 183 ? 0.316 6.421 -25.273 1.00 76.88 183 GLY A O 1
ATOM 1491 N N . VAL A 1 184 ? 0.506 4.472 -24.179 1.00 85.06 184 VAL A N 1
ATOM 1492 C CA . VAL A 1 184 ? 1.882 4.739 -23.751 1.00 85.06 184 VAL A CA 1
ATOM 1493 C C . VAL A 1 184 ? 2.870 4.189 -24.770 1.00 85.06 184 VAL A C 1
ATOM 1495 O O . VAL A 1 184 ? 2.884 2.993 -25.058 1.00 85.06 184 VAL A O 1
ATOM 1498 N N . ILE A 1 185 ? 3.721 5.074 -25.277 1.00 87.31 185 ILE A N 1
ATOM 1499 C CA . ILE A 1 185 ? 4.827 4.762 -26.181 1.00 87.31 185 ILE A CA 1
ATOM 1500 C C . ILE A 1 185 ? 6.135 5.288 -25.596 1.00 87.31 185 ILE A C 1
ATOM 1502 O O . ILE A 1 185 ? 6.140 6.190 -24.761 1.00 87.31 185 ILE A O 1
ATOM 1506 N N . MET A 1 186 ? 7.256 4.737 -26.045 1.00 88.31 186 MET A N 1
ATOM 1507 C CA . MET A 1 186 ? 8.569 5.295 -25.744 1.00 88.31 186 MET A CA 1
ATOM 1508 C C . MET A 1 186 ? 8.972 6.250 -26.860 1.00 88.31 186 MET A C 1
ATOM 1510 O O . MET A 1 186 ? 8.999 5.857 -28.027 1.00 88.31 186 MET A O 1
ATOM 1514 N N . ASP A 1 187 ? 9.336 7.473 -26.496 1.00 87.88 187 ASP A N 1
ATOM 1515 C CA . ASP A 1 187 ? 10.023 8.371 -27.410 1.00 87.88 187 ASP A CA 1
ATOM 1516 C C . ASP A 1 187 ? 11.472 7.895 -27.599 1.00 87.88 187 ASP A C 1
ATOM 1518 O O . ASP A 1 187 ? 12.236 7.871 -26.629 1.00 87.88 187 ASP A O 1
ATOM 1522 N N . PRO A 1 188 ? 11.877 7.498 -28.817 1.00 84.38 188 PRO A N 1
ATOM 1523 C CA . PRO A 1 188 ? 13.209 6.958 -29.059 1.00 84.38 188 PRO A CA 1
ATOM 1524 C C . PRO A 1 188 ? 14.321 7.975 -28.777 1.00 84.38 188 PRO A C 1
ATOM 1526 O O . PRO A 1 188 ? 15.381 7.597 -28.278 1.00 84.38 188 PRO A O 1
ATOM 1529 N N . VAL A 1 189 ? 14.079 9.264 -29.028 1.00 84.81 189 VAL A N 1
ATOM 1530 C CA . VAL A 1 189 ? 15.100 10.309 -28.882 1.00 84.81 189 VAL A CA 1
ATOM 1531 C C . VAL A 1 189 ? 15.381 10.600 -27.414 1.00 84.81 189 VAL A C 1
ATOM 1533 O O . VAL A 1 189 ? 16.517 10.438 -26.968 1.00 84.81 189 VAL A O 1
ATOM 1536 N N . SER A 1 190 ? 14.363 10.981 -26.637 1.00 86.00 190 SER A N 1
ATOM 1537 C CA . SER A 1 190 ? 14.547 11.255 -25.208 1.00 86.00 190 SER A CA 1
ATOM 1538 C C . SER A 1 190 ? 14.718 9.982 -24.385 1.00 86.00 190 SER A C 1
ATOM 1540 O O . SER A 1 190 ? 15.403 10.005 -23.370 1.00 86.00 190 SER A O 1
ATOM 1542 N N . GLY A 1 191 ? 14.127 8.863 -24.806 1.00 82.69 191 GLY A N 1
ATOM 1543 C CA . GLY A 1 191 ? 14.000 7.677 -23.966 1.00 82.69 191 GLY A CA 1
ATOM 1544 C C . GLY A 1 191 ? 13.002 7.880 -22.826 1.00 82.69 191 GLY A C 1
ATOM 1545 O O . GLY A 1 191 ? 13.185 7.291 -21.763 1.00 82.69 191 GLY A O 1
ATOM 1546 N N . SER A 1 192 ? 11.986 8.725 -23.009 1.00 88.44 192 SER A N 1
ATOM 1547 C CA . SER A 1 192 ? 10.882 8.892 -22.058 1.00 88.44 192 SER A CA 1
ATOM 1548 C C . SER A 1 192 ? 9.628 8.137 -22.510 1.00 88.44 192 SER A C 1
ATOM 1550 O O . SER A 1 192 ? 9.386 7.954 -23.701 1.00 88.44 192 SER A O 1
ATOM 1552 N N . LEU A 1 193 ? 8.818 7.683 -21.555 1.00 87.19 193 LEU A N 1
ATOM 1553 C CA . LEU A 1 193 ? 7.506 7.091 -21.792 1.00 87.19 193 LEU A CA 1
ATOM 1554 C C . LEU A 1 193 ? 6.439 8.187 -21.819 1.00 87.19 193 LEU A C 1
ATOM 1556 O O . LEU A 1 193 ? 6.185 8.860 -20.814 1.00 87.19 193 LEU A O 1
ATOM 1560 N N . ILE A 1 194 ? 5.777 8.339 -22.960 1.00 89.50 194 ILE A N 1
ATOM 1561 C CA . ILE A 1 194 ? 4.779 9.377 -23.230 1.00 89.50 194 ILE A CA 1
ATOM 1562 C C . ILE A 1 194 ? 3.413 8.715 -23.373 1.00 89.50 194 ILE A C 1
ATOM 1564 O O . ILE A 1 194 ? 3.303 7.672 -24.011 1.00 89.50 194 ILE A O 1
ATOM 1568 N N . CYS A 1 195 ? 2.381 9.309 -22.774 1.00 88.00 195 CYS A N 1
ATOM 1569 C CA . CYS A 1 195 ? 0.999 8.874 -22.937 1.00 88.00 195 CYS A CA 1
ATOM 1570 C C . CYS A 1 195 ? 0.303 9.764 -23.974 1.00 88.00 195 CYS A C 1
ATOM 1572 O O . CYS A 1 195 ? 0.360 10.984 -23.869 1.00 88.00 195 CYS A O 1
ATOM 1574 N N . SER A 1 196 ? -0.379 9.176 -24.955 1.00 85.56 196 SER A N 1
ATOM 1575 C CA . SER A 1 196 ? -1.184 9.922 -25.933 1.00 85.56 196 SER A CA 1
ATOM 1576 C C . SER A 1 196 ? -2.502 10.458 -25.356 1.00 85.56 196 SER A C 1
ATOM 1578 O O . SER A 1 196 ? -3.084 11.382 -25.920 1.00 85.56 196 SER A O 1
ATOM 1580 N N . ILE A 1 197 ? -2.973 9.887 -24.240 1.00 84.12 197 ILE A N 1
ATOM 1581 C CA . ILE A 1 197 ? -4.258 10.221 -23.603 1.00 84.12 197 ILE A CA 1
ATOM 1582 C C . ILE A 1 197 ? -4.087 11.338 -22.564 1.00 84.12 197 ILE A C 1
ATOM 1584 O O . ILE A 1 197 ? -4.866 12.290 -22.523 1.00 84.12 197 ILE A O 1
ATOM 1588 N N . HIS A 1 198 ? -3.048 11.250 -21.734 1.00 82.94 198 HIS A N 1
ATOM 1589 C CA . HIS A 1 198 ? -2.767 12.240 -20.698 1.00 82.94 198 HIS A CA 1
ATOM 1590 C C . HIS A 1 198 ? -1.732 13.244 -21.209 1.00 82.94 198 HIS A C 1
ATOM 1592 O O . HIS A 1 198 ? -0.656 12.848 -21.644 1.00 82.94 198 HIS A O 1
ATOM 1598 N N . LYS A 1 199 ? -2.032 14.548 -21.124 1.00 70.94 199 LYS A N 1
ATOM 1599 C CA . LYS A 1 199 ? -1.118 15.645 -21.513 1.00 70.94 199 LYS A CA 1
ATOM 1600 C C . LYS A 1 199 ? 0.007 15.859 -20.491 1.00 70.94 199 LYS A C 1
ATOM 1602 O O . LYS A 1 199 ? 0.315 16.991 -20.117 1.00 70.94 199 LYS A O 1
ATOM 1607 N N . ASP A 1 200 ? 0.579 14.775 -19.993 1.00 65.81 200 ASP A N 1
ATOM 1608 C CA . ASP A 1 200 ? 1.649 14.817 -19.016 1.00 65.81 200 ASP A CA 1
ATOM 1609 C C . ASP A 1 200 ? 3.031 14.848 -19.681 1.00 65.81 200 ASP A C 1
ATOM 1611 O O . ASP A 1 200 ? 3.205 14.602 -20.876 1.00 65.81 200 ASP A O 1
ATOM 1615 N N . ARG A 1 201 ? 4.034 15.246 -18.895 1.00 66.81 201 ARG A N 1
ATOM 1616 C CA . ARG A 1 201 ? 5.431 15.274 -19.338 1.00 66.81 201 ARG A CA 1
ATOM 1617 C C . ARG A 1 201 ? 5.922 13.835 -19.494 1.00 66.81 201 ARG A C 1
ATOM 1619 O O . ARG A 1 201 ? 5.594 12.992 -18.662 1.00 66.81 201 ARG A O 1
ATOM 1626 N N . GLY A 1 202 ? 6.726 13.568 -20.525 1.00 75.69 202 GLY A N 1
ATOM 1627 C CA . GLY A 1 202 ? 7.378 12.270 -20.705 1.00 75.69 202 GLY A CA 1
ATOM 1628 C C . GLY A 1 202 ? 8.127 11.848 -19.439 1.00 75.69 202 GLY A C 1
ATOM 1629 O O . GLY A 1 202 ? 8.778 12.671 -18.792 1.00 75.69 202 GLY A O 1
ATOM 1630 N N . VAL A 1 203 ? 8.002 10.573 -19.068 1.00 83.94 203 VAL A N 1
ATOM 1631 C CA . VAL A 1 203 ? 8.541 10.049 -17.808 1.00 83.94 203 VAL A CA 1
ATOM 1632 C C . VAL A 1 203 ? 9.606 8.994 -18.061 1.00 83.94 203 VAL A C 1
ATOM 1634 O O . VAL A 1 203 ? 9.427 8.121 -18.903 1.00 83.94 203 VAL A O 1
ATOM 1637 N N . PHE A 1 204 ? 10.707 9.040 -17.316 1.00 84.06 204 PHE A N 1
ATOM 1638 C CA . PHE A 1 204 ? 11.767 8.040 -17.417 1.00 84.06 204 PHE A CA 1
ATOM 1639 C C . PHE A 1 204 ? 11.447 6.830 -16.527 1.00 84.06 204 PHE A C 1
ATOM 1641 O O . PHE A 1 204 ? 11.245 7.013 -15.322 1.00 84.06 204 PHE A O 1
ATOM 1648 N N . PRO A 1 205 ? 11.380 5.610 -17.086 1.00 81.94 205 PRO A N 1
ATOM 1649 C CA . PRO A 1 205 ? 11.087 4.420 -16.304 1.00 81.94 205 PRO A CA 1
ATOM 1650 C C . PRO A 1 205 ? 12.278 4.052 -15.415 1.00 81.94 205 PRO A C 1
ATOM 1652 O O . PRO A 1 205 ? 13.438 4.105 -15.829 1.00 81.94 205 PRO A O 1
ATOM 1655 N N . PHE A 1 206 ? 11.988 3.630 -14.190 1.00 78.81 206 PHE A N 1
ATOM 1656 C CA . PHE A 1 206 ? 12.966 3.074 -13.271 1.00 78.81 206 PHE A CA 1
ATOM 1657 C C . PHE A 1 206 ? 13.123 1.574 -13.537 1.00 78.81 206 PHE A C 1
ATOM 1659 O O . PHE A 1 206 ? 12.377 0.750 -13.013 1.00 78.81 206 PHE A O 1
ATOM 1666 N N . ILE A 1 207 ? 14.104 1.214 -14.366 1.00 75.56 207 ILE A N 1
ATOM 1667 C CA . ILE A 1 207 ? 14.338 -0.181 -14.754 1.00 75.56 207 ILE A CA 1
ATOM 1668 C C . ILE A 1 207 ? 15.357 -0.827 -13.809 1.00 75.56 207 ILE A C 1
ATOM 1670 O O . ILE A 1 207 ? 16.561 -0.534 -13.869 1.00 75.56 207 ILE A O 1
ATOM 1674 N N . ALA A 1 208 ? 14.861 -1.711 -12.942 1.00 67.00 208 ALA A N 1
ATOM 1675 C CA . ALA A 1 208 ? 15.647 -2.371 -11.899 1.00 67.00 208 ALA A CA 1
ATOM 1676 C C . ALA A 1 208 ? 16.416 -3.611 -12.399 1.00 67.00 208 ALA A C 1
ATOM 1678 O O . ALA A 1 208 ? 17.477 -3.934 -11.870 1.00 67.00 208 ALA A O 1
ATOM 1679 N N . SER A 1 209 ? 15.903 -4.288 -13.427 1.00 75.00 209 SER A N 1
ATOM 1680 C CA . SER A 1 209 ? 16.471 -5.520 -13.986 1.00 75.00 209 SER A CA 1
ATOM 1681 C C . SER A 1 209 ? 17.485 -5.234 -15.100 1.00 75.00 209 SER A C 1
ATOM 1683 O O . SER A 1 209 ? 17.270 -4.378 -15.963 1.00 75.00 209 SER A O 1
ATOM 1685 N N . SER A 1 210 ? 18.604 -5.965 -15.105 1.00 74.62 210 SER A N 1
ATOM 1686 C CA . SER A 1 210 ? 19.645 -5.856 -16.137 1.00 74.62 210 SER A CA 1
ATOM 1687 C C . SER A 1 210 ? 19.144 -6.273 -17.525 1.00 74.62 210 SER A C 1
ATOM 1689 O O . SER A 1 210 ? 19.508 -5.642 -18.522 1.00 74.62 210 SER A O 1
ATOM 1691 N N . ILE A 1 211 ? 18.280 -7.290 -17.576 1.00 77.88 211 ILE A N 1
ATOM 1692 C CA . ILE A 1 211 ? 17.674 -7.824 -18.802 1.00 77.88 211 ILE A CA 1
ATOM 1693 C C . ILE A 1 211 ? 16.728 -6.783 -19.404 1.00 77.88 211 ILE A C 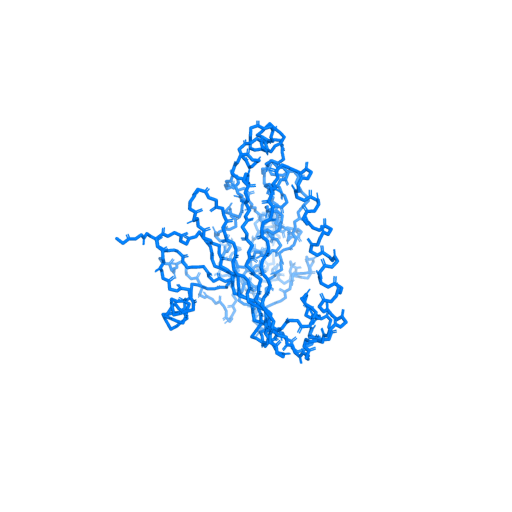1
ATOM 1695 O O . ILE A 1 211 ? 16.846 -6.439 -20.583 1.00 77.88 211 ILE A O 1
ATOM 1699 N N . ASP A 1 212 ? 15.848 -6.215 -18.578 1.00 76.50 212 ASP A N 1
ATOM 1700 C CA . ASP A 1 212 ? 14.857 -5.230 -19.019 1.00 76.50 212 ASP A CA 1
ATOM 1701 C C . ASP A 1 212 ? 15.527 -3.925 -19.445 1.00 76.50 212 ASP A C 1
ATOM 1703 O O . ASP A 1 212 ? 15.131 -3.315 -20.438 1.00 76.50 212 ASP A O 1
ATOM 1707 N N . ARG A 1 213 ? 16.617 -3.533 -18.770 1.00 80.06 213 ARG A N 1
ATOM 1708 C CA . ARG A 1 213 ? 17.420 -2.375 -19.178 1.00 80.06 213 ARG A CA 1
ATOM 1709 C C . ARG A 1 213 ? 18.080 -2.606 -20.533 1.00 80.06 213 ARG A C 1
ATOM 1711 O O . ARG A 1 213 ? 18.045 -1.722 -21.383 1.00 80.06 213 ARG A O 1
ATOM 1718 N N . CYS A 1 214 ? 18.658 -3.787 -20.757 1.00 83.69 214 CYS A N 1
ATOM 1719 C CA . CYS A 1 214 ? 19.252 -4.128 -22.048 1.00 83.69 214 CYS A CA 1
ATOM 1720 C C . CYS A 1 214 ? 18.200 -4.127 -23.165 1.00 83.69 214 CYS A C 1
ATOM 1722 O O . CYS A 1 214 ? 18.438 -3.589 -24.247 1.00 83.69 214 CYS A O 1
ATOM 1724 N N . PHE A 1 215 ? 17.020 -4.686 -22.903 1.00 81.62 215 PHE A N 1
ATOM 1725 C CA . PHE A 1 215 ? 15.912 -4.664 -23.849 1.00 81.62 215 PHE A CA 1
ATOM 1726 C C . PHE A 1 215 ? 15.427 -3.239 -24.153 1.00 81.62 215 PHE A C 1
ATOM 1728 O O . PHE A 1 215 ? 15.243 -2.900 -25.322 1.00 81.62 215 PHE A O 1
ATOM 1735 N N . TYR A 1 216 ? 15.308 -2.389 -23.132 1.00 84.25 216 TYR A N 1
ATOM 1736 C CA . TYR A 1 216 ? 14.951 -0.980 -23.278 1.00 84.25 216 TYR A CA 1
ATOM 1737 C C . TYR A 1 216 ? 15.943 -0.214 -24.159 1.00 84.25 216 TYR A C 1
ATOM 1739 O O . TYR A 1 216 ? 15.535 0.438 -25.121 1.00 84.25 216 TYR A O 1
ATOM 1747 N N . SER A 1 217 ? 17.248 -0.353 -23.895 1.00 87.75 217 SER A N 1
ATOM 1748 C CA . SER A 1 217 ? 18.298 0.255 -24.721 1.00 87.75 217 SER A CA 1
ATOM 1749 C C . SER A 1 217 ? 18.205 -0.206 -26.176 1.00 87.75 217 SER A C 1
ATOM 1751 O O . SER A 1 217 ? 18.247 0.630 -27.076 1.00 87.75 217 SER A O 1
ATOM 1753 N N . ARG A 1 218 ? 17.997 -1.510 -26.424 1.00 87.88 218 ARG A N 1
ATOM 1754 C CA . ARG A 1 218 ? 17.814 -2.043 -27.786 1.00 87.88 218 ARG A CA 1
ATOM 1755 C C . ARG A 1 218 ? 16.617 -1.413 -28.487 1.00 87.88 218 ARG A C 1
ATOM 1757 O O . ARG A 1 218 ? 16.773 -0.902 -29.589 1.00 87.88 218 ARG A O 1
ATOM 1764 N N . LYS A 1 219 ? 15.444 -1.376 -27.845 1.00 86.50 219 LYS A N 1
ATOM 1765 C CA . LYS A 1 219 ? 14.242 -0.752 -28.426 1.00 86.50 219 LYS A CA 1
ATOM 1766 C C . LYS A 1 219 ? 14.422 0.732 -28.706 1.00 86.50 219 LYS A C 1
ATOM 1768 O O . LYS A 1 219 ? 13.910 1.224 -29.711 1.00 86.50 219 LYS A O 1
ATOM 1773 N N . ARG A 1 220 ? 15.161 1.441 -27.853 1.00 88.19 220 ARG A N 1
ATOM 1774 C CA . ARG A 1 220 ? 15.476 2.855 -28.067 1.00 88.19 220 ARG A CA 1
ATOM 1775 C C . ARG A 1 220 ? 16.349 3.043 -29.301 1.00 88.19 220 ARG A C 1
ATOM 1777 O O . ARG A 1 220 ? 15.997 3.846 -30.160 1.00 88.19 220 ARG A O 1
ATOM 1784 N N . ILE A 1 221 ? 17.411 2.248 -29.434 1.00 88.56 221 ILE A N 1
ATOM 1785 C CA . ILE A 1 221 ? 18.284 2.266 -30.614 1.00 88.56 221 ILE A CA 1
ATOM 1786 C C . ILE A 1 221 ? 17.490 1.899 -31.870 1.00 88.56 221 ILE A C 1
ATOM 1788 O O . ILE A 1 221 ? 17.558 2.643 -32.837 1.00 88.56 221 ILE A O 1
ATOM 1792 N N . GLU A 1 222 ? 16.684 0.832 -31.855 1.00 88.56 222 GLU A N 1
ATOM 1793 C CA . GLU A 1 222 ? 15.821 0.454 -32.990 1.00 88.56 222 GLU A CA 1
ATOM 1794 C C . GLU A 1 222 ? 14.918 1.622 -33.431 1.00 88.56 222 GLU A C 1
ATOM 1796 O O . GLU A 1 222 ? 14.766 1.890 -34.622 1.00 88.56 222 GLU A O 1
ATOM 1801 N N . GLY A 1 223 ? 14.320 2.341 -32.476 1.00 86.81 223 GLY A N 1
ATOM 1802 C CA . GLY A 1 223 ? 13.470 3.494 -32.767 1.00 86.81 223 GLY A CA 1
ATOM 1803 C C . GLY A 1 223 ? 14.237 4.678 -33.365 1.00 86.81 223 GLY A C 1
ATOM 1804 O O . GLY A 1 223 ? 13.756 5.282 -34.320 1.00 86.81 223 GLY A O 1
ATOM 1805 N N . ILE A 1 224 ? 15.441 4.977 -32.865 1.00 87.31 224 ILE A N 1
ATOM 1806 C CA . ILE A 1 224 ? 16.314 6.019 -33.435 1.00 87.31 224 ILE A CA 1
ATOM 1807 C C . ILE A 1 224 ? 16.792 5.604 -34.832 1.00 87.31 224 ILE A C 1
ATOM 1809 O O . ILE A 1 224 ? 16.758 6.402 -35.765 1.00 87.31 224 ILE A O 1
ATOM 1813 N N . MET A 1 225 ? 17.177 4.340 -35.006 1.00 85.94 225 MET A N 1
ATOM 1814 C CA . MET A 1 225 ? 17.608 3.786 -36.287 1.00 85.94 225 MET A CA 1
ATOM 1815 C C . MET A 1 225 ? 16.509 3.919 -37.339 1.00 85.94 225 MET A C 1
ATOM 1817 O O . MET A 1 225 ? 16.799 4.353 -38.444 1.00 85.94 225 MET A O 1
ATOM 1821 N N . LYS A 1 226 ? 15.235 3.668 -37.012 1.00 85.56 226 LYS A N 1
ATOM 1822 C CA . LYS A 1 226 ? 14.121 3.907 -37.953 1.00 85.56 226 LYS A CA 1
ATOM 1823 C C . LYS A 1 226 ? 14.025 5.356 -38.437 1.00 85.56 226 LYS A C 1
ATOM 1825 O O . LYS A 1 226 ? 13.601 5.580 -39.566 1.00 85.56 226 LYS A O 1
ATOM 1830 N N . ILE A 1 227 ? 14.410 6.322 -37.604 1.00 84.38 227 ILE A N 1
ATOM 1831 C CA . ILE A 1 227 ? 14.419 7.748 -37.959 1.00 84.38 227 ILE A CA 1
ATOM 1832 C C . ILE A 1 227 ? 15.640 8.083 -38.827 1.00 84.38 227 ILE A C 1
ATOM 1834 O O . ILE A 1 227 ? 15.522 8.866 -39.765 1.00 84.38 227 ILE A O 1
ATOM 1838 N N . LEU A 1 228 ? 16.804 7.497 -38.526 1.00 82.62 228 LEU A N 1
ATOM 1839 C CA . LEU A 1 228 ? 18.083 7.842 -39.160 1.00 82.62 228 LEU A CA 1
ATOM 1840 C C . LEU A 1 228 ? 18.413 7.025 -40.417 1.00 82.62 228 LEU A C 1
ATOM 1842 O O . LEU A 1 228 ? 19.107 7.530 -41.294 1.00 82.62 228 LEU A O 1
ATOM 1846 N N . LEU A 1 229 ? 17.924 5.786 -40.530 1.00 78.25 229 LEU A N 1
ATOM 1847 C CA . LEU A 1 229 ? 18.177 4.887 -41.663 1.00 78.25 229 LEU A CA 1
ATOM 1848 C C . LEU A 1 229 ? 17.824 5.500 -43.033 1.00 78.25 229 LEU A C 1
ATOM 1850 O O . LEU A 1 229 ? 18.618 5.314 -43.953 1.00 78.25 229 LEU A O 1
ATOM 1854 N N . PRO A 1 230 ? 16.724 6.268 -43.196 1.00 79.06 230 PRO A N 1
ATOM 1855 C CA . PRO A 1 230 ? 16.423 6.950 -44.459 1.00 79.06 230 PRO A CA 1
ATOM 1856 C C . PRO A 1 230 ? 17.461 8.001 -44.884 1.00 79.06 230 PRO A C 1
ATOM 1858 O O . PRO A 1 230 ? 17.515 8.360 -46.054 1.00 79.06 230 PRO A O 1
ATOM 1861 N N . TYR A 1 231 ? 18.275 8.496 -43.948 1.00 76.12 231 TYR A N 1
ATOM 1862 C CA . TYR A 1 231 ? 19.291 9.534 -44.167 1.00 76.12 231 TYR A CA 1
ATOM 1863 C C . TYR A 1 231 ? 20.717 8.980 -44.081 1.00 76.12 231 TYR A C 1
ATOM 1865 O O . TYR A 1 231 ? 21.682 9.730 -43.926 1.00 76.12 231 TYR A O 1
ATOM 1873 N N . LYS A 1 232 ? 20.860 7.653 -44.103 1.00 71.19 232 LYS A N 1
ATOM 1874 C CA . LYS A 1 232 ? 22.142 6.981 -43.944 1.00 71.19 232 LYS A CA 1
ATOM 1875 C C . LYS A 1 232 ? 22.997 7.161 -45.204 1.00 71.19 232 LYS A C 1
ATOM 1877 O O . LYS A 1 232 ? 22.588 6.765 -46.289 1.00 71.19 232 LYS A O 1
ATOM 1882 N N . ASP A 1 233 ? 24.217 7.671 -45.033 1.00 69.25 233 ASP A N 1
ATOM 1883 C CA . ASP A 1 233 ? 25.254 7.616 -46.070 1.00 69.25 233 ASP A CA 1
ATOM 1884 C C . ASP A 1 233 ? 25.562 6.155 -46.433 1.00 69.25 233 ASP A C 1
ATOM 1886 O O . ASP A 1 233 ? 25.883 5.348 -45.553 1.00 69.25 233 ASP A O 1
ATOM 1890 N N . GLU A 1 234 ? 25.562 5.830 -47.729 1.00 61.62 234 GLU A N 1
ATOM 1891 C CA . GLU A 1 234 ? 25.814 4.475 -48.261 1.00 61.62 234 GLU A CA 1
ATOM 1892 C C . GLU A 1 234 ? 27.144 3.855 -47.786 1.00 61.62 234 GLU A C 1
ATOM 1894 O O . GLU A 1 234 ? 27.318 2.640 -47.820 1.00 61.62 234 GLU A O 1
ATOM 1899 N N . LYS A 1 235 ? 28.086 4.676 -47.303 1.00 58.31 235 LYS A N 1
ATOM 1900 C CA . LYS A 1 235 ? 29.436 4.259 -46.898 1.00 58.31 235 LYS A CA 1
ATOM 1901 C C . LYS A 1 235 ? 29.570 3.749 -45.459 1.00 58.31 235 LYS A C 1
ATOM 1903 O O . LYS A 1 235 ? 30.631 3.226 -45.135 1.00 58.31 235 LYS A O 1
ATOM 1908 N N . LYS A 1 236 ? 28.568 3.910 -44.585 1.00 67.06 236 LYS A N 1
ATOM 1909 C CA . LYS A 1 236 ? 28.679 3.504 -43.166 1.00 67.06 236 LYS A CA 1
ATOM 1910 C C . LYS A 1 236 ? 28.026 2.156 -42.893 1.00 67.06 236 LYS A C 1
ATOM 1912 O O . LYS A 1 236 ? 26.909 1.889 -43.346 1.00 67.06 236 LYS A O 1
ATOM 1917 N N . SER A 1 237 ? 28.678 1.314 -42.094 1.00 79.69 237 SER A N 1
ATOM 1918 C CA . SER A 1 237 ? 28.053 0.072 -41.624 1.00 79.69 237 SER A CA 1
ATOM 1919 C C . SER A 1 237 ? 26.929 0.382 -40.617 1.00 79.69 237 SER A C 1
ATOM 1921 O O . SER A 1 237 ? 26.929 1.421 -39.956 1.00 79.69 237 SER A O 1
ATOM 1923 N N . GLU A 1 238 ? 25.907 -0.475 -40.506 1.00 79.94 238 GLU A N 1
ATOM 1924 C CA . GLU A 1 238 ? 24.834 -0.260 -39.511 1.00 79.94 238 GLU A CA 1
ATOM 1925 C C . GLU A 1 238 ? 25.351 -0.340 -38.071 1.00 79.94 238 GLU A C 1
ATOM 1927 O O . GLU A 1 238 ? 24.861 0.378 -37.203 1.00 79.94 238 GLU A O 1
ATOM 1932 N N . ASN A 1 239 ? 26.387 -1.145 -37.830 1.00 82.12 239 ASN A N 1
ATOM 1933 C CA . ASN A 1 239 ? 27.018 -1.263 -36.519 1.00 82.12 239 ASN A CA 1
ATOM 1934 C C . ASN A 1 239 ? 27.754 0.025 -36.121 1.00 82.12 239 ASN A C 1
ATOM 1936 O O . ASN A 1 239 ? 27.638 0.460 -34.978 1.00 82.12 239 ASN A O 1
ATOM 1940 N N . GLU A 1 240 ? 28.437 0.694 -37.056 1.00 82.00 240 GLU A N 1
ATOM 1941 C CA . GLU A 1 240 ? 29.001 2.032 -36.813 1.00 82.00 240 GLU A CA 1
ATOM 1942 C C . GLU A 1 240 ? 27.915 3.054 -36.465 1.00 82.00 240 GLU A C 1
ATOM 1944 O O . GLU A 1 240 ? 28.112 3.907 -35.596 1.00 82.00 240 GLU A O 1
ATOM 1949 N N . LEU A 1 241 ? 26.752 2.957 -37.117 1.00 83.62 241 LEU A N 1
ATOM 1950 C CA . LEU A 1 241 ? 25.619 3.828 -36.827 1.00 83.62 241 LEU A CA 1
ATOM 1951 C C . LEU A 1 241 ? 25.041 3.555 -35.430 1.00 83.62 241 LEU A C 1
ATOM 1953 O O . LEU A 1 241 ? 24.765 4.508 -34.708 1.00 83.62 241 LEU A O 1
ATOM 1957 N N . ILE A 1 242 ? 24.937 2.289 -35.009 1.00 85.38 242 ILE A N 1
ATOM 1958 C CA . ILE A 1 242 ? 24.525 1.913 -33.646 1.00 85.38 242 ILE A CA 1
ATOM 1959 C C . ILE A 1 242 ? 25.487 2.490 -32.606 1.00 85.38 242 ILE A C 1
ATOM 1961 O O . ILE A 1 242 ? 25.033 3.118 -31.650 1.00 85.38 242 ILE A O 1
ATOM 1965 N N . GLN A 1 243 ? 26.801 2.331 -32.793 1.00 85.62 243 GLN A N 1
ATOM 1966 C CA . GLN A 1 243 ? 27.796 2.861 -31.852 1.00 85.62 243 GLN A CA 1
ATOM 1967 C C . GLN A 1 243 ? 27.702 4.382 -31.732 1.00 85.62 243 GLN A C 1
ATOM 1969 O O . GLN A 1 243 ? 27.725 4.930 -30.630 1.00 85.62 243 GLN A O 1
ATOM 1974 N N . ARG A 1 244 ? 27.501 5.071 -32.859 1.00 84.31 244 ARG A N 1
ATOM 1975 C CA . ARG A 1 244 ? 27.272 6.513 -32.858 1.00 84.31 244 ARG A CA 1
ATOM 1976 C C . ARG A 1 244 ? 25.982 6.893 -32.133 1.00 84.31 244 ARG A C 1
ATOM 1978 O O . ARG A 1 244 ? 26.006 7.807 -31.325 1.00 84.31 244 ARG A O 1
ATOM 1985 N N . VAL A 1 245 ? 24.878 6.186 -32.371 1.00 85.81 245 VAL A N 1
ATOM 1986 C CA . VAL A 1 245 ? 23.598 6.431 -31.683 1.00 85.81 245 VAL A CA 1
ATOM 1987 C C . VAL A 1 245 ? 23.730 6.232 -30.172 1.00 85.81 245 VAL A C 1
ATOM 1989 O O .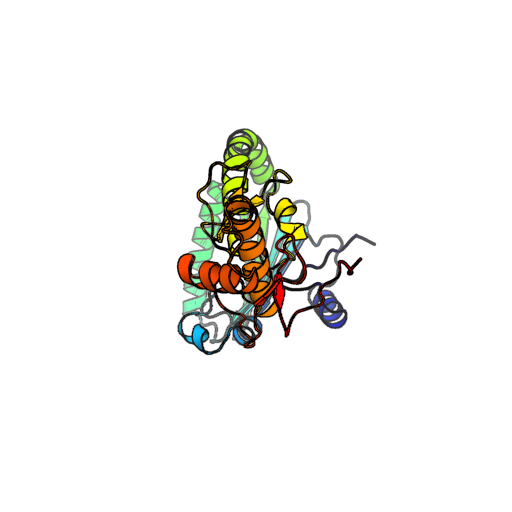 VAL A 1 245 ? 23.198 7.026 -29.398 1.00 85.81 245 VAL A O 1
ATOM 1992 N N . VAL A 1 246 ? 24.459 5.202 -29.738 1.00 85.94 246 VAL A N 1
ATOM 1993 C CA . VAL A 1 246 ? 24.721 4.951 -28.316 1.00 85.94 246 VAL A CA 1
ATOM 1994 C C . VAL A 1 246 ? 25.453 6.131 -27.675 1.00 85.94 246 VAL A C 1
ATOM 1996 O O . VAL A 1 246 ? 25.052 6.571 -26.596 1.00 85.94 246 VAL A O 1
ATOM 1999 N N . LEU A 1 247 ? 26.469 6.671 -28.353 1.00 86.19 247 LEU A N 1
ATOM 2000 C CA . LEU A 1 247 ? 27.244 7.820 -27.884 1.00 86.19 247 LEU A CA 1
ATOM 2001 C C . LEU A 1 247 ? 26.435 9.126 -27.929 1.00 86.19 247 LEU A C 1
ATOM 2003 O O . LEU A 1 247 ? 26.291 9.788 -26.904 1.00 86.19 247 LEU A O 1
ATOM 2007 N N . ASP A 1 248 ? 25.862 9.463 -29.086 1.00 85.62 248 ASP A N 1
ATOM 2008 C CA . ASP A 1 248 ? 25.183 10.741 -29.342 1.00 85.62 248 ASP A CA 1
ATOM 2009 C C . ASP A 1 248 ? 23.927 10.913 -28.463 1.00 85.62 248 ASP A C 1
ATOM 2011 O O . ASP A 1 248 ? 23.608 12.025 -28.041 1.00 85.62 248 ASP A O 1
ATOM 2015 N N . TYR A 1 249 ? 23.229 9.817 -28.134 1.00 83.56 249 TYR A N 1
ATOM 2016 C CA . TYR A 1 249 ? 22.007 9.832 -27.313 1.00 83.56 249 TYR A CA 1
ATOM 2017 C C . TYR A 1 249 ? 22.205 9.306 -25.882 1.00 83.56 249 TYR A C 1
ATOM 2019 O O . TYR A 1 249 ? 21.217 9.100 -25.160 1.00 83.56 249 TYR A O 1
ATOM 2027 N N . ASN A 1 250 ? 23.465 9.097 -25.475 1.00 84.69 250 ASN A N 1
ATOM 2028 C CA . ASN A 1 250 ? 23.873 8.609 -24.155 1.00 84.69 250 ASN A CA 1
ATOM 2029 C C . ASN A 1 250 ? 23.050 7.388 -23.696 1.00 84.69 250 ASN A C 1
ATOM 2031 O O . ASN A 1 250 ? 22.451 7.363 -22.615 1.00 84.69 250 ASN A O 1
ATOM 2035 N N . ILE A 1 251 ? 22.928 6.394 -24.576 1.00 85.38 251 ILE A N 1
ATOM 2036 C CA . ILE A 1 251 ? 22.155 5.181 -24.302 1.00 85.38 251 ILE A CA 1
ATOM 2037 C C . ILE A 1 251 ? 23.002 4.272 -23.421 1.00 85.38 251 ILE A C 1
ATOM 2039 O O . ILE A 1 251 ? 24.138 3.951 -23.754 1.00 85.38 251 ILE A O 1
ATOM 2043 N N . SER A 1 252 ? 22.448 3.833 -22.290 1.00 82.62 252 SER A N 1
ATOM 2044 C CA . SER A 1 252 ? 23.191 2.972 -21.374 1.00 82.62 252 SER A CA 1
ATOM 2045 C C . SER A 1 252 ? 23.603 1.660 -22.057 1.00 82.62 252 SER A C 1
ATOM 2047 O O . SER A 1 252 ? 22.751 1.019 -22.692 1.00 82.62 252 SER A O 1
ATOM 2049 N N . PRO A 1 253 ? 24.868 1.228 -21.892 1.00 83.38 253 PRO A N 1
ATOM 2050 C CA . PRO A 1 253 ? 25.336 -0.045 -22.418 1.00 83.38 253 PRO A CA 1
ATOM 2051 C C . PRO A 1 253 ? 24.633 -1.212 -21.717 1.00 83.38 253 PRO A C 1
ATOM 2053 O O . PRO A 1 253 ? 23.953 -1.049 -20.696 1.00 83.38 253 PRO A O 1
ATOM 2056 N N . CYS A 1 254 ? 24.807 -2.416 -22.258 1.00 84.69 254 CYS A N 1
ATOM 2057 C CA . CYS A 1 254 ? 24.284 -3.616 -21.625 1.00 84.69 254 CYS A CA 1
ATOM 2058 C C . CYS A 1 254 ? 24.889 -3.783 -20.213 1.00 84.69 254 CYS A C 1
ATOM 2060 O O . CYS A 1 254 ? 26.114 -3.836 -20.089 1.00 84.69 254 CYS A O 1
ATOM 2062 N N . PRO A 1 255 ? 24.077 -3.924 -19.148 1.00 80.88 255 PRO A N 1
ATOM 2063 C CA . PRO A 1 255 ? 24.598 -4.032 -17.780 1.00 80.88 255 PRO A CA 1
ATOM 2064 C C . PRO A 1 255 ? 25.451 -5.278 -17.523 1.00 80.88 255 PRO A C 1
ATOM 2066 O O . PRO A 1 255 ? 26.202 -5.309 -16.557 1.00 80.88 255 PRO A O 1
ATOM 2069 N N . THR A 1 256 ? 25.329 -6.305 -18.369 1.00 83.31 256 THR A N 1
ATOM 2070 C CA . THR A 1 256 ? 26.116 -7.545 -18.293 1.00 83.31 256 THR A CA 1
ATOM 2071 C C . THR A 1 256 ? 27.352 -7.520 -19.197 1.00 83.31 256 THR A C 1
ATOM 2073 O O . THR A 1 256 ? 27.996 -8.549 -19.362 1.00 83.31 256 THR A O 1
ATOM 2076 N N . GLY A 1 257 ? 27.674 -6.376 -19.815 1.00 82.25 257 GLY A N 1
ATOM 2077 C CA . GLY A 1 257 ? 28.827 -6.233 -20.711 1.00 82.25 257 GLY A CA 1
ATOM 2078 C C . GLY A 1 257 ? 28.600 -6.731 -22.142 1.00 82.25 257 GLY A C 1
ATOM 2079 O O . GLY A 1 257 ? 29.560 -6.884 -22.891 1.00 82.25 257 GLY A O 1
ATOM 2080 N N . GLY A 1 258 ? 27.350 -6.989 -22.537 1.00 84.69 258 GLY A N 1
ATOM 2081 C CA . GLY A 1 258 ? 27.032 -7.387 -23.907 1.00 84.69 258 GLY A CA 1
ATOM 2082 C C . GLY A 1 258 ? 27.193 -6.281 -24.943 1.00 84.69 258 GLY A C 1
ATOM 2083 O O . GLY A 1 258 ? 26.962 -5.103 -24.664 1.00 84.69 258 GLY A O 1
ATOM 2084 N N . ILE A 1 259 ? 27.563 -6.694 -26.153 1.00 85.50 259 ILE A N 1
ATOM 2085 C CA . ILE A 1 259 ? 27.745 -5.819 -27.311 1.00 85.50 259 ILE A CA 1
ATOM 2086 C C . ILE A 1 259 ? 26.424 -5.778 -28.078 1.00 85.50 259 ILE A C 1
ATOM 2088 O O . ILE A 1 259 ? 25.762 -6.805 -28.240 1.00 85.50 259 ILE A O 1
ATOM 2092 N N . LEU A 1 260 ? 26.020 -4.572 -28.483 1.00 85.62 260 LEU A N 1
ATOM 2093 C CA . LEU A 1 260 ? 24.809 -4.337 -29.262 1.00 85.62 260 LEU A CA 1
ATOM 2094 C C . LEU A 1 260 ? 25.163 -4.274 -30.748 1.00 85.62 260 LEU A C 1
ATOM 2096 O O . LEU A 1 260 ? 26.009 -3.470 -31.141 1.00 85.62 260 LEU A O 1
ATOM 2100 N N . GLU A 1 261 ? 24.507 -5.100 -31.557 1.00 86.56 261 GLU A N 1
ATOM 2101 C CA . GLU A 1 261 ? 24.809 -5.280 -32.984 1.00 86.56 261 GLU A CA 1
ATOM 2102 C C . GLU A 1 261 ? 23.520 -5.249 -33.817 1.00 86.56 261 GLU A C 1
ATOM 2104 O O . GLU A 1 261 ? 22.427 -5.436 -33.280 1.00 86.56 261 GLU A O 1
ATOM 2109 N N . SER A 1 262 ? 23.625 -4.970 -35.118 1.00 82.06 262 SER A N 1
ATOM 2110 C CA . SER A 1 262 ? 22.499 -5.078 -36.056 1.00 82.06 262 SER A CA 1
ATOM 2111 C C . SER A 1 262 ? 22.390 -6.509 -36.589 1.00 82.06 262 SER A C 1
ATOM 2113 O O . SER A 1 262 ? 23.379 -7.067 -37.061 1.00 82.06 262 SER A O 1
ATOM 2115 N N . GLU A 1 263 ? 21.193 -7.101 -36.544 1.00 73.88 263 GLU A N 1
ATOM 2116 C CA . GLU A 1 263 ? 20.949 -8.490 -36.984 1.00 73.88 263 GLU A CA 1
ATOM 2117 C C . GLU A 1 263 ? 20.718 -8.607 -38.506 1.00 73.88 263 GLU A C 1
ATOM 2119 O O . GLU A 1 263 ? 20.933 -9.669 -39.087 1.00 73.88 263 GLU A O 1
ATOM 2124 N N . ALA A 1 264 ? 20.263 -7.536 -39.169 1.00 62.53 264 ALA A N 1
ATOM 2125 C CA . ALA A 1 264 ? 19.900 -7.525 -40.592 1.00 62.53 264 ALA A CA 1
ATOM 2126 C C . ALA A 1 264 ? 19.652 -6.088 -41.101 1.00 62.53 264 ALA A C 1
ATOM 2128 O O . ALA A 1 264 ? 19.321 -5.220 -40.285 1.00 62.53 264 ALA A O 1
ATOM 2129 N N . PRO A 1 265 ? 19.699 -5.833 -42.431 1.00 58.28 265 PRO A N 1
ATOM 2130 C CA . PRO A 1 265 ? 19.265 -4.554 -42.989 1.00 58.28 265 PRO A CA 1
ATOM 2131 C C . PRO A 1 265 ? 17.800 -4.295 -42.618 1.00 58.28 265 PRO A C 1
ATOM 2133 O O . PRO A 1 265 ? 16.905 -5.055 -42.989 1.00 58.28 265 PRO A O 1
ATOM 2136 N N . GLY A 1 266 ? 17.561 -3.243 -41.835 1.00 58.97 266 GLY A N 1
ATOM 2137 C CA . GLY A 1 266 ? 16.241 -2.953 -41.254 1.00 58.97 266 GLY A CA 1
ATOM 2138 C C . GLY A 1 266 ? 16.261 -2.487 -39.797 1.00 58.97 266 GLY A C 1
ATOM 2139 O O . GLY A 1 266 ? 15.206 -2.158 -39.251 1.00 58.97 266 GLY A O 1
ATOM 2140 N N . GLY A 1 267 ? 17.440 -2.415 -39.168 1.00 66.25 267 GLY A N 1
ATOM 2141 C CA . GLY A 1 267 ? 17.629 -1.701 -37.902 1.00 66.25 267 GLY A CA 1
ATOM 2142 C C . GLY A 1 267 ? 17.153 -2.439 -36.653 1.00 66.25 267 GLY A C 1
ATOM 2143 O O . GLY A 1 267 ? 16.859 -1.785 -35.652 1.00 66.25 267 GLY A O 1
ATOM 2144 N N . ARG A 1 268 ? 17.060 -3.776 -36.691 1.00 81.94 268 ARG A N 1
ATOM 2145 C CA . ARG A 1 268 ? 16.828 -4.598 -35.493 1.00 81.94 268 ARG A CA 1
ATOM 2146 C C . ARG A 1 268 ? 18.139 -4.777 -34.732 1.00 81.94 268 ARG A C 1
ATOM 2148 O O . ARG A 1 268 ? 19.135 -5.175 -35.324 1.00 81.94 268 ARG A O 1
ATOM 2155 N N . VAL A 1 269 ? 18.110 -4.523 -33.425 1.00 84.44 269 VAL A N 1
ATOM 2156 C CA . VAL A 1 269 ? 19.306 -4.550 -32.574 1.00 84.44 269 VAL A CA 1
ATOM 2157 C C . VAL A 1 269 ? 19.293 -5.798 -31.698 1.00 84.44 269 VAL A C 1
ATOM 2159 O O . VAL A 1 269 ? 18.324 -6.051 -30.980 1.00 84.44 269 VAL A O 1
ATOM 2162 N N . THR A 1 270 ? 20.374 -6.565 -31.725 1.00 87.12 270 THR A N 1
ATOM 2163 C CA . THR A 1 270 ? 20.619 -7.757 -30.902 1.00 87.12 270 THR A CA 1
ATOM 2164 C C . THR A 1 270 ? 21.617 -7.461 -29.789 1.00 87.12 270 THR A C 1
ATOM 2166 O O . THR A 1 270 ? 22.193 -6.375 -29.715 1.00 87.12 270 THR A O 1
ATOM 2169 N N . CYS A 1 271 ? 21.742 -8.382 -28.833 1.00 87.25 271 CYS A N 1
ATOM 2170 C CA . CYS A 1 271 ? 22.724 -8.275 -27.759 1.00 87.25 271 CYS A CA 1
ATOM 2171 C C . CYS A 1 271 ? 23.354 -9.637 -27.524 1.00 87.25 271 CYS A C 1
ATOM 2173 O O . CYS A 1 271 ? 22.638 -10.583 -27.196 1.00 87.25 271 CYS A O 1
ATOM 2175 N N . THR A 1 272 ? 24.685 -9.697 -27.556 1.00 85.19 272 THR A N 1
ATOM 2176 C CA . THR A 1 272 ? 25.459 -10.945 -27.438 1.00 85.19 272 THR A CA 1
ATOM 2177 C C . THR A 1 272 ? 25.140 -11.788 -26.193 1.00 85.19 272 THR A C 1
ATOM 2179 O O . THR A 1 272 ? 25.353 -12.996 -26.206 1.00 85.19 272 THR A O 1
ATOM 2182 N N . PHE A 1 273 ? 24.591 -11.186 -25.129 1.00 82.19 273 PHE A N 1
ATOM 2183 C CA . PHE A 1 273 ? 24.176 -11.886 -23.903 1.00 82.19 273 PHE A CA 1
ATOM 2184 C C . PHE A 1 273 ? 22.655 -12.067 -23.743 1.00 82.19 273 PHE A C 1
ATOM 2186 O O . PHE A 1 273 ? 22.231 -12.842 -22.890 1.00 82.19 273 PHE A O 1
ATOM 2193 N N . HIS A 1 274 ? 21.812 -11.372 -24.519 1.00 75.56 274 HIS A N 1
ATOM 2194 C CA . HIS A 1 274 ? 20.358 -11.292 -24.275 1.00 75.56 274 HIS A CA 1
ATOM 2195 C C . HIS A 1 274 ? 19.503 -11.546 -25.527 1.00 75.56 274 HIS A C 1
ATOM 2197 O O . HIS A 1 274 ? 18.481 -10.882 -25.756 1.00 75.56 274 HIS A O 1
ATOM 2203 N N . ASP A 1 275 ? 19.898 -12.516 -26.347 1.00 60.81 275 ASP A N 1
ATOM 2204 C CA . ASP A 1 275 ? 19.334 -12.694 -27.690 1.00 60.81 275 ASP A CA 1
ATOM 2205 C C . ASP A 1 275 ? 17.992 -13.421 -27.789 1.00 60.81 275 ASP A C 1
ATOM 2207 O O . ASP A 1 275 ? 17.411 -13.499 -28.870 1.00 60.81 275 ASP A O 1
ATOM 2211 N N . LYS A 1 276 ? 17.416 -13.901 -26.684 1.00 53.75 276 LYS A N 1
ATOM 2212 C CA . LYS A 1 276 ? 16.131 -14.612 -26.737 1.00 53.75 276 LYS A CA 1
ATOM 2213 C C . LYS A 1 276 ? 15.209 -14.231 -25.589 1.00 53.75 276 LYS A C 1
ATOM 2215 O O . LYS A 1 276 ? 15.181 -14.884 -24.557 1.00 53.75 276 LYS A O 1
ATOM 2220 N N . HIS A 1 277 ? 14.376 -13.226 -25.835 1.00 44.62 277 HIS A N 1
ATOM 2221 C CA . HIS A 1 277 ? 12.993 -13.273 -25.370 1.00 44.62 277 HIS A CA 1
ATOM 2222 C C . HIS A 1 277 ? 12.079 -13.182 -26.589 1.00 44.62 277 HIS A C 1
ATOM 2224 O O . HIS A 1 277 ? 11.561 -12.134 -26.969 1.00 44.62 277 HIS A O 1
ATOM 2230 N N . THR A 1 278 ? 11.934 -14.338 -27.234 1.00 36.38 278 THR A N 1
ATOM 2231 C CA . THR A 1 278 ? 10.703 -14.733 -27.907 1.00 36.38 278 THR A CA 1
ATOM 2232 C C . THR A 1 278 ? 9.528 -14.431 -26.985 1.00 36.38 278 THR A C 1
ATOM 2234 O O . THR A 1 278 ? 9.505 -14.834 -25.824 1.00 36.38 278 THR A O 1
ATOM 2237 N N . SER A 1 279 ? 8.556 -13.724 -27.539 1.00 33.72 279 SER A N 1
ATOM 2238 C CA . SER A 1 279 ? 7.129 -13.915 -27.320 1.00 33.72 279 SER A CA 1
ATOM 2239 C C . SER A 1 279 ? 6.792 -15.356 -26.912 1.00 33.72 279 SER A C 1
ATOM 2241 O O . SER A 1 279 ? 6.529 -16.197 -27.761 1.00 33.72 279 SER A O 1
ATOM 2243 N N . GLN A 1 280 ? 6.840 -15.651 -25.615 1.00 31.58 280 GLN A N 1
ATOM 2244 C CA . GLN A 1 280 ? 6.318 -16.867 -24.998 1.00 31.58 280 GLN A CA 1
ATOM 2245 C C . GLN A 1 280 ? 6.338 -16.693 -23.477 1.00 31.58 280 GLN A C 1
ATOM 2247 O O . GLN A 1 280 ? 7.322 -16.993 -22.814 1.00 31.58 280 GLN A O 1
ATOM 2252 N N . GLN A 1 281 ? 5.223 -16.216 -22.936 1.00 27.23 281 GLN A N 1
ATOM 2253 C CA . GLN A 1 281 ? 4.601 -16.796 -21.750 1.00 27.23 281 GLN A CA 1
ATOM 2254 C C . GLN A 1 281 ? 3.102 -16.502 -21.870 1.00 27.23 281 GLN A C 1
ATOM 2256 O O . GLN A 1 281 ? 2.690 -15.349 -21.978 1.00 27.23 281 GLN A O 1
ATOM 2261 N N . LYS A 1 282 ? 2.346 -17.591 -22.038 1.00 30.72 282 LYS A N 1
ATOM 2262 C CA . LYS A 1 282 ? 0.882 -17.639 -21.999 1.00 30.72 282 LYS A CA 1
ATOM 2263 C C . LYS A 1 282 ? 0.380 -17.289 -20.606 1.00 30.72 282 LYS A C 1
ATOM 2265 O O . LYS A 1 282 ? 1.094 -17.653 -19.647 1.00 30.72 282 LYS A O 1
#